Protein AF-A0A9D1KZ34-F1 (afdb_monomer)

Secondary structure (DSSP, 8-state):
-HHHHHHHHHHHHHHHTTSTT--HHHHHHHTT-HHHHHHHHHHHTT-HHHHHHHHHHHHHHHHHHHHHHHHHHTTTTTT-HHHHHHHHHHHHHHTHHHHHTT---SS--HHHHHHHHHHHHHHHHHHHS-----S-----HHHHHHHHHHHHHHHHSTT--HHHHHHHTT-HHHHHHHHHHHHHHHHTT-HHHHHHHHHHHHHHHHHHHHHHHHHHHHHHHHHHHHHHHHHHHHHHHHHHHHHHHHTT--GGGS-HHHHHHHHHHHHHHHHHHHHHH-

Mean predicted aligned error: 6.41 Å

Sequence (278 aa):
MGCFRNVFKGLLIGAANLLPGISGGTMAIALDVYETLIEALCLCVRRPLESLKCLWPYLLGGLLGLAGVTFLVEKTLTRFPYLTILLFGGMVLGGLPAIVTKIQLKRVNIKHAIFFFLGVLLTLGMSSLSAQTPQQADGPWLILFILGFFLSLSMLIPGVSGSLILITLGYYDGLVSACRHVLSGIYQPDWLILTDAFSWLLPFGLGLGLGMLSFSKVVAFLISHYATLTYCFMLGIMLGSLWLMLKDIPFFSLSLCHQVLGMGLFVGGIECTYLLEK

Structure (mmCIF, N/CA/C/O backbone):
data_AF-A0A9D1KZ34-F1
#
_entry.id   AF-A0A9D1KZ34-F1
#
loop_
_atom_site.group_PDB
_atom_site.id
_atom_site.type_symbol
_atom_site.label_atom_id
_atom_site.label_alt_id
_atom_site.label_comp_id
_atom_site.label_asym_id
_atom_site.label_entity_id
_atom_site.label_seq_id
_atom_site.pdbx_PDB_ins_code
_atom_site.Cartn_x
_atom_site.Cartn_y
_atom_site.Cartn_z
_atom_site.occupancy
_atom_site.B_iso_or_equiv
_atom_site.auth_seq_id
_atom_site.auth_comp_id
_atom_site.auth_asym_id
_atom_site.auth_atom_id
_atom_site.pdbx_PDB_model_num
ATOM 1 N N . MET A 1 1 ? -9.950 -24.592 1.824 1.00 48.09 1 MET A N 1
ATOM 2 C CA . MET A 1 1 ? -10.595 -23.409 1.203 1.00 48.09 1 MET A CA 1
ATOM 3 C C . MET A 1 1 ? -9.906 -22.066 1.496 1.00 48.09 1 MET A C 1
ATOM 5 O O . MET A 1 1 ? -10.033 -21.183 0.663 1.00 48.09 1 MET A O 1
ATOM 9 N N . GLY A 1 2 ? -9.122 -21.891 2.577 1.00 71.62 2 GLY A N 1
ATOM 10 C CA . GLY A 1 2 ? -8.498 -20.588 2.901 1.00 71.62 2 GLY A CA 1
ATOM 11 C C . GLY A 1 2 ? -7.385 -20.095 1.956 1.00 71.62 2 GLY A C 1
ATOM 12 O O . GLY A 1 2 ? -7.311 -18.905 1.674 1.00 71.62 2 GLY A O 1
ATOM 13 N N . CYS A 1 3 ? -6.549 -20.989 1.410 1.00 82.69 3 CYS A N 1
ATOM 14 C CA . CYS A 1 3 ? -5.403 -20.575 0.586 1.00 82.69 3 CYS A CA 1
ATOM 15 C C . CYS A 1 3 ? -5.821 -19.878 -0.718 1.00 82.69 3 CYS A C 1
ATOM 17 O O . CYS A 1 3 ? -5.279 -18.830 -1.045 1.00 82.69 3 CYS A O 1
ATOM 19 N N . PHE A 1 4 ? -6.807 -20.423 -1.441 1.00 87.12 4 PHE A N 1
ATOM 20 C CA . PHE A 1 4 ? -7.285 -19.829 -2.694 1.00 87.12 4 PHE A CA 1
ATOM 21 C C . PHE A 1 4 ? -7.894 -18.439 -2.467 1.00 87.12 4 PHE A C 1
ATOM 23 O O . PHE A 1 4 ? -7.575 -17.502 -3.192 1.00 87.12 4 PHE A O 1
ATOM 30 N N . ARG A 1 5 ? -8.695 -18.279 -1.401 1.00 89.81 5 ARG A N 1
ATOM 31 C CA . ARG A 1 5 ? -9.253 -16.979 -1.004 1.00 89.81 5 ARG A CA 1
ATOM 32 C C . ARG A 1 5 ? -8.146 -15.962 -0.713 1.00 89.81 5 ARG A C 1
ATOM 34 O O . ARG A 1 5 ? -8.223 -14.838 -1.191 1.00 89.81 5 ARG A O 1
ATOM 41 N N . ASN A 1 6 ? -7.089 -16.358 -0.003 1.00 92.94 6 ASN A N 1
ATOM 42 C CA . ASN A 1 6 ? -5.968 -15.465 0.309 1.00 92.94 6 ASN A CA 1
ATOM 43 C C . ASN A 1 6 ? -5.139 -15.101 -0.933 1.00 92.94 6 ASN A C 1
ATOM 45 O O . ASN A 1 6 ? -4.716 -13.954 -1.058 1.00 92.94 6 ASN A O 1
ATOM 49 N N . VAL A 1 7 ? -4.961 -16.033 -1.879 1.00 92.75 7 VAL A N 1
ATOM 50 C CA . VAL A 1 7 ? -4.358 -15.727 -3.189 1.00 92.75 7 VAL A CA 1
ATOM 51 C C . VAL A 1 7 ? -5.213 -14.715 -3.948 1.00 92.75 7 VAL A C 1
ATOM 53 O O . VAL A 1 7 ? -4.676 -13.751 -4.482 1.00 92.75 7 VAL A O 1
ATOM 56 N N . PHE A 1 8 ? -6.537 -14.874 -3.953 1.00 91.12 8 PHE A N 1
ATOM 57 C CA . PHE A 1 8 ? -7.432 -13.926 -4.618 1.00 91.12 8 PHE A CA 1
ATOM 58 C C . PHE A 1 8 ? -7.416 -12.539 -3.957 1.00 91.12 8 PHE A C 1
ATOM 60 O O . PHE A 1 8 ? -7.308 -11.532 -4.651 1.00 91.12 8 PHE A O 1
ATOM 67 N N . LYS A 1 9 ? -7.408 -12.469 -2.617 1.00 92.44 9 LYS A N 1
ATOM 68 C CA . LYS A 1 9 ? -7.199 -11.206 -1.887 1.00 92.44 9 LYS A CA 1
ATOM 69 C C . LYS A 1 9 ? -5.852 -10.569 -2.247 1.00 92.44 9 LYS A C 1
ATOM 71 O O . LYS A 1 9 ? -5.796 -9.375 -2.521 1.00 92.44 9 LYS A O 1
ATOM 76 N N . GLY A 1 10 ? -4.786 -11.370 -2.315 1.00 92.12 10 GLY A N 1
ATOM 77 C CA . GLY A 1 10 ? -3.474 -10.931 -2.791 1.00 92.12 10 GLY A CA 1
ATOM 78 C C . GLY A 1 10 ? -3.529 -10.366 -4.211 1.00 92.12 10 GLY A C 1
ATOM 79 O O . GLY A 1 10 ? -2.969 -9.304 -4.460 1.00 92.12 10 GLY A O 1
ATOM 80 N N . LEU A 1 11 ? -4.251 -11.022 -5.122 1.00 91.62 11 LEU A N 1
ATOM 81 C CA . LEU A 1 11 ? -4.443 -10.569 -6.502 1.00 91.62 11 LEU A CA 1
ATOM 82 C C . LEU A 1 11 ? -5.082 -9.184 -6.555 1.00 91.62 11 LEU A C 1
ATOM 84 O O . LEU A 1 11 ? -4.560 -8.309 -7.245 1.00 91.62 11 LEU A O 1
ATOM 88 N N . LEU A 1 12 ? -6.148 -8.951 -5.786 1.00 91.00 12 LEU A N 1
ATOM 89 C CA . LEU A 1 12 ? -6.790 -7.637 -5.696 1.00 91.00 12 LEU A CA 1
ATOM 90 C C . LEU A 1 12 ? -5.858 -6.574 -5.094 1.00 91.00 12 LEU A C 1
ATOM 92 O O . LEU A 1 12 ? -5.814 -5.453 -5.596 1.00 91.00 12 LEU A O 1
ATOM 96 N N . ILE A 1 13 ? -5.073 -6.924 -4.068 1.00 91.50 13 ILE A N 1
ATOM 97 C CA . ILE A 1 13 ? -4.060 -6.038 -3.465 1.00 91.50 13 ILE A CA 1
ATOM 98 C C . ILE A 1 13 ? -2.982 -5.650 -4.490 1.00 91.50 13 ILE A C 1
ATOM 100 O O . ILE A 1 13 ? -2.634 -4.475 -4.603 1.00 91.50 13 ILE A O 1
ATOM 104 N N . GLY A 1 14 ? -2.467 -6.616 -5.255 1.00 88.00 14 GLY A N 1
ATOM 105 C CA . GLY A 1 14 ? -1.467 -6.378 -6.300 1.00 88.00 14 GLY A CA 1
ATOM 106 C C . GLY A 1 14 ? -2.011 -5.547 -7.459 1.00 88.00 14 GLY A C 1
ATOM 107 O O . GLY A 1 14 ? -1.352 -4.615 -7.912 1.00 88.00 14 GLY A O 1
ATOM 108 N N . ALA A 1 15 ? -3.238 -5.836 -7.893 1.00 84.81 15 ALA A N 1
ATOM 109 C CA . ALA A 1 15 ? -3.935 -5.075 -8.923 1.00 84.81 15 ALA A CA 1
ATOM 110 C C . ALA A 1 15 ? -4.194 -3.620 -8.496 1.00 84.81 15 ALA A C 1
ATOM 112 O O . ALA A 1 15 ? -4.005 -2.702 -9.292 1.00 84.81 15 ALA A O 1
ATOM 113 N N . ALA A 1 16 ? -4.572 -3.401 -7.232 1.00 84.38 16 ALA A N 1
ATOM 114 C CA . ALA A 1 16 ? -4.827 -2.072 -6.683 1.00 84.38 16 ALA A CA 1
ATOM 115 C C . ALA A 1 16 ? -3.594 -1.156 -6.761 1.00 84.38 16 ALA A C 1
ATOM 117 O O . ALA A 1 16 ? -3.748 0.021 -7.060 1.00 84.38 16 ALA A O 1
ATOM 118 N N . ASN A 1 17 ? -2.380 -1.692 -6.579 1.00 80.81 17 ASN A N 1
ATOM 119 C CA . ASN A 1 17 ? -1.129 -0.921 -6.662 1.00 80.81 17 ASN A CA 1
ATOM 120 C C . ASN A 1 17 ? -0.851 -0.299 -8.043 1.00 80.81 17 ASN A C 1
ATOM 122 O O . ASN A 1 17 ? 0.002 0.581 -8.145 1.00 80.81 17 ASN A O 1
ATOM 126 N N . LEU A 1 18 ? -1.523 -0.758 -9.102 1.00 73.50 18 LEU A N 1
ATOM 127 C CA . LEU A 1 18 ? -1.381 -0.199 -10.450 1.00 73.50 18 LEU A CA 1
ATOM 128 C C . LEU A 1 18 ? -2.352 0.955 -10.717 1.00 73.50 18 LEU A C 1
ATOM 130 O O . LEU A 1 18 ? -2.216 1.642 -11.729 1.00 73.50 18 LEU A O 1
ATOM 134 N N . LEU A 1 19 ? -3.331 1.167 -9.835 1.00 74.31 19 LEU A N 1
ATOM 135 C CA . LEU A 1 19 ? -4.351 2.188 -10.010 1.00 74.31 19 LEU A CA 1
ATOM 136 C C . LEU A 1 19 ? -3.962 3.474 -9.274 1.00 74.31 19 LEU A C 1
ATOM 138 O O . LEU A 1 19 ? -3.662 3.439 -8.077 1.00 74.31 19 LEU A O 1
ATOM 142 N N . PRO A 1 20 ? -3.994 4.634 -9.952 1.00 64.81 20 PRO A N 1
ATOM 143 C CA . PRO A 1 20 ? -3.700 5.900 -9.304 1.00 64.81 20 PRO A CA 1
ATOM 144 C C . PRO A 1 20 ? -4.724 6.172 -8.197 1.00 64.81 20 PRO A C 1
ATOM 146 O O . PRO A 1 20 ? -5.929 6.015 -8.382 1.00 64.81 20 PRO A O 1
ATOM 149 N N . GLY A 1 21 ? -4.227 6.576 -7.029 1.00 66.69 21 GLY A N 1
ATOM 150 C CA . GLY A 1 21 ? -5.057 6.868 -5.861 1.00 66.69 21 GLY A CA 1
ATOM 151 C C . GLY A 1 21 ? -5.432 5.656 -5.004 1.00 66.69 21 GLY A C 1
ATOM 152 O O . GLY A 1 21 ? -6.027 5.856 -3.947 1.00 66.69 21 GLY A O 1
ATOM 153 N N . ILE A 1 22 ? -5.039 4.431 -5.383 1.00 74.44 22 ILE A N 1
ATOM 154 C CA . ILE A 1 22 ? -5.240 3.224 -4.567 1.00 74.44 22 ILE A CA 1
ATOM 155 C C . ILE A 1 22 ? -3.895 2.612 -4.214 1.00 74.44 22 ILE A C 1
ATOM 157 O O . ILE A 1 22 ? -3.093 2.287 -5.079 1.00 74.44 22 ILE A O 1
ATOM 161 N N . SER A 1 23 ? -3.659 2.406 -2.922 1.00 81.38 23 SER A N 1
ATOM 162 C CA . SER A 1 23 ? -2.553 1.557 -2.483 1.00 81.38 23 SER A CA 1
ATOM 163 C C . SER A 1 23 ? -3.063 0.147 -2.194 1.00 81.38 23 SER A C 1
ATOM 165 O O . SER A 1 23 ? -4.192 -0.042 -1.725 1.00 81.38 23 SER A O 1
ATOM 167 N N . GLY A 1 24 ? -2.194 -0.839 -2.357 1.00 85.00 24 GLY A N 1
ATOM 168 C CA . GLY A 1 24 ? -2.418 -2.204 -1.903 1.00 85.00 24 GLY A CA 1
ATOM 169 C C . GLY A 1 24 ? -2.700 -2.268 -0.400 1.00 85.00 24 GLY A C 1
ATOM 170 O O . GLY A 1 24 ? -3.487 -3.106 0.022 1.00 85.00 24 GLY A O 1
ATOM 171 N N . GLY A 1 25 ? -2.164 -1.337 0.401 1.00 86.81 25 GLY A N 1
ATOM 172 C CA . GLY A 1 25 ? -2.504 -1.199 1.821 1.00 86.81 25 GLY A CA 1
ATOM 173 C C . GLY A 1 25 ? -3.970 -0.817 2.056 1.00 86.81 25 GLY A C 1
ATOM 174 O O . GLY A 1 25 ? -4.619 -1.390 2.926 1.00 86.81 25 GLY A O 1
ATOM 175 N N . THR A 1 26 ? -4.529 0.086 1.242 1.00 88.81 26 THR A N 1
ATOM 176 C CA . THR A 1 26 ? -5.960 0.454 1.287 1.00 88.81 26 THR A CA 1
ATOM 177 C C . THR A 1 26 ? -6.825 -0.756 0.954 1.00 88.81 26 THR A C 1
ATOM 179 O O . THR A 1 26 ? -7.801 -1.033 1.647 1.00 88.81 26 THR A O 1
ATOM 182 N N . MET A 1 27 ? -6.430 -1.515 -0.071 1.00 91.06 27 MET A N 1
ATOM 183 C CA . MET A 1 27 ? -7.133 -2.734 -0.460 1.00 91.06 27 MET A CA 1
ATOM 184 C C . MET A 1 27 ? -7.008 -3.841 0.595 1.00 91.06 27 MET A C 1
ATOM 186 O O . MET A 1 27 ? -7.973 -4.543 0.877 1.00 91.06 27 MET A O 1
ATOM 190 N N . ALA A 1 28 ? -5.844 -3.973 1.233 1.00 92.19 28 ALA A N 1
ATOM 191 C CA . ALA A 1 28 ? -5.632 -4.926 2.316 1.00 92.19 28 ALA A CA 1
ATOM 192 C C . ALA A 1 28 ? -6.523 -4.627 3.527 1.00 92.19 28 ALA A C 1
ATOM 194 O O . ALA A 1 28 ? -6.967 -5.563 4.194 1.00 92.19 28 ALA A O 1
ATOM 195 N N . ILE A 1 29 ? -6.811 -3.350 3.802 1.00 90.56 29 ILE A N 1
ATOM 196 C CA . ILE A 1 29 ? -7.793 -2.995 4.828 1.00 90.56 29 ILE A CA 1
ATOM 197 C C . ILE A 1 29 ? -9.213 -3.284 4.354 1.00 90.56 29 ILE A C 1
ATOM 199 O O . ILE A 1 29 ? -9.968 -3.895 5.102 1.00 90.56 29 ILE A O 1
ATOM 203 N N . ALA A 1 30 ? -9.567 -2.894 3.127 1.00 91.00 30 ALA A N 1
ATOM 204 C CA . ALA A 1 30 ? -10.904 -3.139 2.591 1.00 91.00 30 ALA A CA 1
ATOM 205 C C . ALA A 1 30 ? -11.278 -4.632 2.619 1.00 91.00 30 ALA A C 1
ATOM 207 O O . ALA A 1 30 ? -12.422 -4.975 2.878 1.00 91.00 30 ALA A O 1
ATOM 208 N N . LEU A 1 31 ? -10.300 -5.518 2.403 1.00 92.56 31 LEU A N 1
ATOM 209 C CA . LEU A 1 31 ? -10.467 -6.975 2.416 1.00 92.56 31 LEU A CA 1
ATOM 210 C C . LEU A 1 31 ? -10.272 -7.626 3.799 1.00 92.56 31 LEU A C 1
ATOM 212 O O . LEU A 1 31 ? -10.206 -8.858 3.878 1.00 92.56 31 LEU A O 1
ATOM 216 N N . ASP A 1 32 ? -10.124 -6.821 4.852 1.00 91.94 32 ASP A N 1
ATOM 217 C CA . ASP A 1 32 ? -9.885 -7.232 6.239 1.00 91.94 32 ASP A CA 1
ATOM 218 C C . ASP A 1 32 ? -8.706 -8.208 6.427 1.00 91.94 32 ASP A C 1
ATOM 220 O O . ASP A 1 32 ? -8.780 -9.209 7.134 1.00 91.94 32 ASP A O 1
ATOM 224 N N . VAL A 1 33 ? -7.588 -7.953 5.742 1.00 93.06 33 VAL A N 1
ATOM 225 C CA . VAL A 1 33 ? -6.353 -8.758 5.877 1.00 93.06 33 VAL A CA 1
ATOM 226 C C . VAL A 1 33 ? -5.157 -7.955 6.364 1.00 93.06 33 VAL A C 1
ATOM 228 O O . VAL A 1 33 ? -4.093 -8.519 6.609 1.00 93.06 33 VAL A O 1
ATOM 231 N N . TYR A 1 34 ? -5.319 -6.645 6.537 1.00 92.12 34 TYR A N 1
ATOM 232 C CA . TYR A 1 34 ? -4.241 -5.743 6.927 1.00 92.12 34 TYR A CA 1
ATOM 233 C C . TYR A 1 34 ? -3.561 -6.147 8.244 1.00 92.12 34 TYR A C 1
ATOM 235 O O . TYR A 1 34 ? -2.343 -6.298 8.273 1.00 92.12 34 TYR A O 1
ATOM 243 N N . GLU A 1 35 ? -4.326 -6.386 9.315 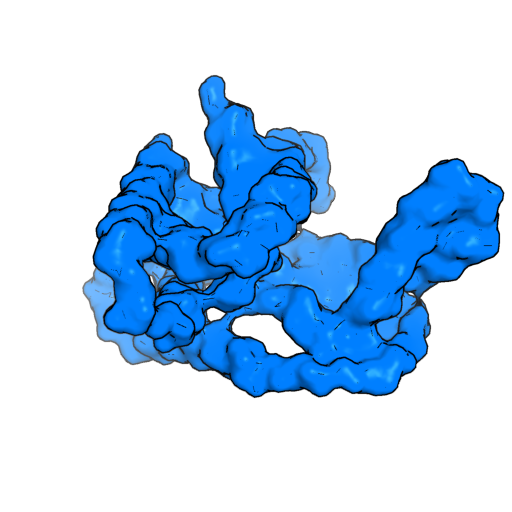1.00 91.19 35 GLU A N 1
ATOM 244 C CA . GLU A 1 35 ? -3.768 -6.814 10.608 1.00 91.19 35 GLU A CA 1
ATOM 245 C C . GLU A 1 35 ? -3.007 -8.135 10.487 1.00 91.19 35 GLU A C 1
ATOM 247 O O . GLU A 1 35 ? -1.876 -8.234 10.955 1.00 91.19 35 GLU A O 1
ATOM 252 N N . THR A 1 36 ? -3.567 -9.110 9.764 1.00 92.00 36 THR A N 1
ATOM 253 C CA . THR A 1 36 ? -2.915 -10.402 9.514 1.00 92.00 36 THR A CA 1
ATOM 254 C C . THR A 1 36 ? -1.561 -10.233 8.824 1.00 92.00 36 THR A C 1
ATOM 256 O O . THR A 1 36 ? -0.596 -10.913 9.179 1.00 92.00 36 THR A O 1
ATOM 259 N N . LEU A 1 37 ? -1.459 -9.319 7.852 1.00 91.75 37 LEU A N 1
ATOM 260 C CA . LEU A 1 37 ? -0.196 -9.023 7.175 1.00 91.75 37 LEU A CA 1
ATOM 261 C C . LEU A 1 37 ? 0.809 -8.358 8.128 1.00 91.75 37 LEU A C 1
ATOM 263 O O . LEU A 1 37 ? 1.970 -8.765 8.164 1.00 91.75 37 LEU A O 1
ATOM 267 N N . ILE A 1 38 ? 0.375 -7.380 8.930 1.00 92.25 38 ILE A N 1
ATOM 268 C CA . ILE A 1 38 ? 1.230 -6.696 9.915 1.00 92.25 38 ILE A CA 1
ATOM 269 C C . ILE A 1 38 ? 1.743 -7.666 10.989 1.00 92.25 38 ILE A C 1
ATOM 271 O O . ILE A 1 38 ? 2.930 -7.647 11.327 1.00 92.25 38 ILE A O 1
ATOM 275 N N . GLU A 1 39 ? 0.884 -8.544 11.498 1.00 91.50 39 GLU A N 1
ATOM 276 C CA . GLU A 1 39 ? 1.253 -9.577 12.467 1.00 91.50 39 GLU A CA 1
ATOM 277 C C . GLU A 1 39 ? 2.239 -10.580 11.869 1.00 91.50 39 GLU A C 1
ATOM 279 O O . GLU A 1 39 ? 3.259 -10.895 12.489 1.00 91.50 39 GLU A O 1
ATOM 284 N N . ALA A 1 40 ? 1.995 -11.039 10.638 1.00 91.69 40 ALA A N 1
ATOM 285 C CA . ALA A 1 40 ? 2.910 -11.938 9.950 1.00 91.69 40 ALA A CA 1
ATOM 286 C C . ALA A 1 40 ? 4.287 -11.288 9.734 1.00 91.69 40 ALA A C 1
ATOM 288 O O . ALA A 1 40 ? 5.309 -11.951 9.930 1.00 91.69 40 ALA A O 1
ATOM 289 N N . LEU A 1 41 ? 4.346 -9.992 9.412 1.00 90.75 41 LEU A N 1
ATOM 290 C CA . LEU A 1 41 ? 5.606 -9.247 9.319 1.00 90.75 41 LEU A CA 1
ATOM 291 C C . LEU A 1 41 ? 6.317 -9.144 10.676 1.00 90.75 41 LEU A C 1
ATOM 293 O O . LEU A 1 41 ? 7.523 -9.387 10.750 1.00 90.75 41 LEU A O 1
ATOM 297 N N . CYS A 1 42 ? 5.587 -8.879 11.763 1.00 91.25 42 CYS A N 1
ATOM 298 C CA . CYS A 1 42 ? 6.150 -8.885 13.118 1.00 91.25 42 CYS A CA 1
ATOM 299 C C . CYS A 1 42 ? 6.729 -10.258 13.502 1.00 91.25 42 CYS A C 1
ATOM 301 O O . CYS A 1 42 ? 7.782 -10.340 14.145 1.00 91.25 42 CYS A O 1
ATOM 303 N N . LEU A 1 43 ? 6.060 -11.341 13.093 1.00 90.56 43 LEU A N 1
ATOM 304 C CA . LEU A 1 43 ? 6.491 -12.719 13.333 1.00 90.56 43 LEU A CA 1
ATOM 305 C C . LEU A 1 43 ? 7.711 -13.122 12.503 1.00 90.56 43 LEU A C 1
ATOM 307 O O . LEU A 1 43 ? 8.425 -14.031 12.922 1.00 90.56 43 LEU A O 1
ATOM 311 N N . CYS A 1 44 ? 7.992 -12.449 11.384 1.00 89.44 44 CYS A N 1
ATOM 312 C CA . CYS A 1 44 ? 9.078 -12.798 10.463 1.00 89.44 44 CYS A CA 1
ATOM 313 C C . CYS A 1 44 ? 10.441 -12.932 11.168 1.00 89.44 44 CYS A C 1
ATOM 315 O O . CYS A 1 44 ? 11.187 -13.869 10.900 1.00 89.44 44 CYS A O 1
ATOM 317 N N . VAL A 1 45 ? 10.724 -12.071 12.155 1.00 86.19 45 VAL A N 1
ATOM 318 C CA . VAL A 1 45 ? 11.983 -12.114 12.926 1.00 86.19 45 VAL A CA 1
ATOM 319 C C . VAL A 1 45 ? 12.057 -13.318 13.870 1.00 86.19 45 VAL A C 1
ATOM 321 O O . VAL A 1 45 ? 13.130 -13.875 14.079 1.00 86.19 45 VAL A O 1
ATOM 324 N N . ARG A 1 46 ? 10.935 -13.706 14.487 1.00 88.19 46 ARG A N 1
ATOM 325 C CA . ARG A 1 46 ? 10.909 -14.751 15.527 1.00 88.19 46 ARG A CA 1
ATOM 326 C C . ARG A 1 46 ? 10.657 -16.143 14.953 1.00 88.19 46 ARG A C 1
ATOM 328 O O . ARG A 1 46 ? 11.210 -17.117 15.448 1.00 88.19 46 ARG A O 1
ATOM 335 N N . ARG A 1 47 ? 9.775 -16.239 13.959 1.00 91.12 47 ARG A N 1
ATOM 336 C CA . ARG A 1 47 ? 9.287 -17.483 13.353 1.00 91.12 47 ARG A CA 1
ATOM 337 C C . ARG A 1 47 ? 9.121 -17.290 11.839 1.00 91.12 47 ARG A C 1
ATOM 339 O O . ARG A 1 47 ? 7.992 -17.220 11.345 1.00 91.12 47 ARG A O 1
ATOM 346 N N . PRO A 1 48 ? 10.231 -17.215 11.081 1.00 90.06 48 PRO A N 1
ATOM 347 C CA . PRO A 1 48 ? 10.204 -16.877 9.656 1.00 90.06 48 PRO A CA 1
ATOM 348 C C . PRO A 1 48 ? 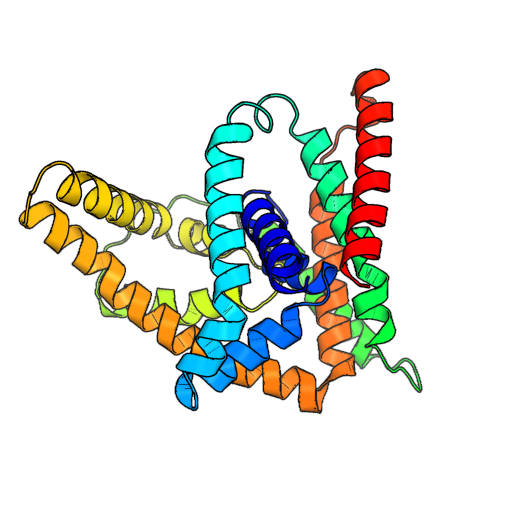9.391 -17.873 8.822 1.00 90.06 48 PRO A C 1
ATOM 350 O O . PRO A 1 48 ? 8.674 -17.471 7.913 1.00 90.06 48 PRO A O 1
ATOM 353 N N . LEU A 1 49 ? 9.428 -19.166 9.161 1.00 89.56 49 LEU A N 1
ATOM 354 C CA . LEU A 1 49 ? 8.660 -20.193 8.447 1.00 89.56 49 LEU A CA 1
ATOM 355 C C . LEU A 1 49 ? 7.144 -20.047 8.645 1.00 89.56 49 LEU A C 1
ATOM 357 O O . LEU A 1 49 ? 6.385 -20.280 7.710 1.00 89.56 49 LEU A O 1
ATOM 361 N N . GLU A 1 50 ? 6.690 -19.667 9.842 1.00 89.88 50 GLU A N 1
ATOM 362 C CA . GLU A 1 50 ? 5.264 -19.430 10.116 1.00 89.88 50 GLU A CA 1
ATOM 363 C C . GLU A 1 50 ? 4.785 -18.149 9.429 1.00 89.88 50 GLU A C 1
ATOM 365 O O . GLU A 1 50 ? 3.742 -18.149 8.774 1.00 89.88 50 GLU A O 1
ATOM 370 N N . SER A 1 51 ? 5.593 -17.089 9.502 1.00 90.44 51 SER A N 1
ATOM 371 C CA . SER A 1 51 ? 5.358 -15.836 8.781 1.00 90.44 51 SER A CA 1
ATOM 372 C C . SER A 1 51 ? 5.242 -16.067 7.273 1.00 90.44 51 SER A C 1
ATOM 374 O O . SER A 1 51 ? 4.250 -15.671 6.660 1.00 90.44 51 SER A O 1
ATOM 376 N N . LEU A 1 52 ? 6.189 -16.798 6.678 1.00 89.88 52 LEU A N 1
ATOM 377 C CA . LEU A 1 52 ? 6.179 -17.110 5.252 1.00 89.88 52 LEU A CA 1
ATOM 378 C C . LEU A 1 52 ? 4.966 -17.965 4.863 1.00 89.88 52 LEU A C 1
ATOM 380 O O . LEU A 1 52 ? 4.337 -17.692 3.845 1.00 89.88 52 LEU A O 1
ATOM 384 N N . LYS A 1 53 ? 4.582 -18.953 5.684 1.00 90.56 53 LYS A N 1
ATOM 385 C CA . LYS A 1 53 ? 3.359 -19.752 5.468 1.00 90.56 53 LYS A CA 1
ATOM 386 C C . LYS A 1 53 ? 2.088 -18.895 5.458 1.00 90.56 53 LYS A C 1
ATOM 388 O O . LYS A 1 53 ? 1.152 -19.227 4.734 1.00 90.56 53 LYS A O 1
ATOM 393 N N . CYS A 1 54 ? 2.059 -17.812 6.230 1.00 90.50 54 CYS A N 1
ATOM 394 C CA . CYS A 1 54 ? 0.957 -16.855 6.225 1.00 90.50 54 CYS A CA 1
ATOM 395 C C . CYS A 1 54 ? 1.013 -15.914 5.009 1.00 90.50 54 CYS A C 1
ATOM 397 O O . CYS A 1 54 ? -0.007 -15.687 4.362 1.00 90.50 54 CYS A O 1
ATOM 399 N N . LEU A 1 55 ? 2.200 -15.394 4.672 1.00 91.38 55 LEU A N 1
ATOM 400 C CA . LEU A 1 55 ? 2.385 -14.359 3.648 1.00 91.38 55 LEU A CA 1
ATOM 401 C C . LEU A 1 55 ? 2.391 -14.891 2.213 1.00 91.38 55 LEU A C 1
ATOM 403 O O . LEU A 1 55 ? 1.939 -14.182 1.315 1.00 91.38 55 LEU A O 1
ATOM 407 N N . TRP A 1 56 ? 2.878 -16.111 1.964 1.00 93.38 56 TRP A N 1
ATOM 408 C CA . TRP A 1 56 ? 3.071 -16.610 0.596 1.00 93.38 56 TRP A CA 1
ATOM 409 C C . TRP A 1 56 ? 1.814 -16.585 -0.291 1.00 93.38 56 TRP A C 1
ATOM 411 O O . TRP A 1 56 ? 1.979 -16.274 -1.469 1.00 93.38 56 TRP A O 1
ATOM 421 N N . PRO A 1 57 ? 0.571 -16.830 0.191 1.00 93.62 57 PRO A N 1
ATOM 422 C CA . PRO A 1 57 ? -0.604 -16.751 -0.669 1.00 93.62 57 PRO A CA 1
ATOM 423 C C . PRO A 1 57 ? -0.849 -15.311 -1.127 1.00 93.62 57 PRO A C 1
ATOM 425 O O . PRO A 1 57 ? -1.139 -15.082 -2.296 1.00 93.62 57 PRO A O 1
ATOM 428 N N . TYR A 1 58 ? -0.676 -14.335 -0.229 1.00 93.50 58 TYR A N 1
ATOM 429 C CA . TYR A 1 58 ? -0.821 -12.915 -0.545 1.00 93.50 58 TYR A CA 1
ATOM 430 C C . TYR A 1 58 ? 0.298 -12.416 -1.454 1.00 93.50 58 TYR A C 1
ATOM 432 O O . TYR A 1 58 ? 0.027 -11.632 -2.355 1.00 93.50 58 TYR A O 1
ATOM 440 N N . LEU A 1 59 ? 1.533 -12.891 -1.255 1.00 91.06 59 LEU A N 1
ATOM 441 C CA . LEU A 1 59 ? 2.666 -12.574 -2.126 1.00 91.06 59 LEU A CA 1
ATOM 442 C C . LEU A 1 59 ? 2.459 -13.146 -3.530 1.00 91.06 59 LEU A C 1
ATOM 444 O O . LEU A 1 59 ? 2.591 -12.418 -4.508 1.00 91.06 59 LEU A O 1
ATOM 448 N N . LEU A 1 60 ? 2.077 -14.422 -3.635 1.00 92.94 60 LEU A N 1
ATOM 449 C CA . LEU A 1 60 ? 1.772 -15.061 -4.913 1.00 92.94 60 LEU A CA 1
ATOM 450 C C . LEU A 1 60 ? 0.616 -14.344 -5.614 1.00 92.94 60 LEU A C 1
ATOM 452 O O . LEU A 1 60 ? 0.734 -13.981 -6.780 1.00 92.94 60 LEU A O 1
ATOM 456 N N . GLY A 1 61 ? -0.476 -14.101 -4.888 1.00 91.81 61 GLY A N 1
ATOM 457 C CA . GLY A 1 61 ? -1.613 -13.336 -5.376 1.00 91.81 61 GLY A CA 1
ATOM 458 C C . GLY A 1 61 ? -1.199 -11.951 -5.852 1.00 91.81 61 GLY A C 1
ATOM 459 O O . GLY A 1 61 ? -1.496 -11.595 -6.980 1.00 91.81 61 GLY A O 1
ATOM 460 N N . GLY A 1 62 ? -0.461 -11.197 -5.039 1.00 90.00 62 GLY A N 1
ATOM 461 C CA . GLY A 1 62 ? -0.003 -9.845 -5.354 1.00 90.00 62 GLY A CA 1
ATOM 462 C C . GLY A 1 62 ? 0.883 -9.785 -6.591 1.00 90.00 62 GLY A C 1
ATOM 463 O O . GLY A 1 62 ? 0.679 -8.919 -7.437 1.00 90.00 62 GLY A O 1
ATOM 464 N N . LEU A 1 63 ? 1.804 -10.738 -6.747 1.00 88.25 63 LEU A N 1
ATOM 465 C CA . LEU A 1 63 ? 2.629 -10.864 -7.949 1.00 88.25 63 LEU A CA 1
ATOM 466 C C . LEU A 1 63 ? 1.789 -11.213 -9.182 1.00 88.25 63 LEU A C 1
ATOM 468 O O . LEU A 1 63 ? 1.980 -10.607 -10.234 1.00 88.25 63 LEU A O 1
ATOM 472 N N . LEU A 1 64 ? 0.833 -12.139 -9.056 1.00 88.31 64 LEU A N 1
ATOM 473 C CA . LEU A 1 64 ? -0.107 -12.472 -10.131 1.00 88.31 64 LEU A CA 1
ATOM 474 C C . LEU A 1 64 ? -1.047 -11.310 -10.461 1.00 88.31 64 LEU A C 1
ATOM 476 O O . LEU A 1 64 ? -1.389 -11.131 -11.620 1.00 88.31 64 LEU A O 1
ATOM 480 N N . GLY A 1 65 ? -1.453 -10.517 -9.473 1.00 85.88 65 GLY A N 1
ATOM 481 C CA . GLY A 1 65 ? -2.248 -9.309 -9.659 1.00 85.88 65 GLY A CA 1
ATOM 482 C C . GLY A 1 65 ? -1.456 -8.245 -10.396 1.00 85.88 65 GLY A C 1
ATOM 483 O O . GLY A 1 65 ? -1.941 -7.711 -11.384 1.00 85.88 65 GLY A O 1
ATOM 484 N N . LEU A 1 66 ? -0.210 -8.006 -9.987 1.00 80.94 66 LEU A N 1
ATOM 485 C CA . LEU A 1 66 ? 0.684 -7.074 -10.663 1.00 80.94 66 LEU A CA 1
ATOM 486 C C . LEU A 1 66 ? 0.929 -7.513 -12.114 1.00 80.94 66 LEU A C 1
ATOM 488 O O . LEU A 1 66 ? 0.609 -6.773 -13.035 1.00 80.94 66 LEU A O 1
ATOM 492 N N . ALA A 1 67 ? 1.407 -8.742 -12.329 1.00 77.50 67 ALA A N 1
ATOM 493 C CA . ALA A 1 67 ? 1.714 -9.264 -13.661 1.00 77.50 67 ALA A CA 1
ATOM 494 C C . ALA A 1 67 ? 0.459 -9.436 -14.530 1.00 77.50 67 ALA A C 1
ATOM 496 O O . ALA A 1 67 ? 0.436 -9.041 -15.693 1.00 77.50 67 ALA A O 1
ATOM 497 N N . GLY A 1 68 ? -0.600 -10.016 -13.968 1.00 70.38 68 GLY A N 1
ATOM 498 C CA . GLY A 1 68 ? -1.860 -10.285 -14.651 1.00 70.38 68 GLY A CA 1
ATOM 499 C C . GLY A 1 68 ? -2.565 -9.006 -15.069 1.00 70.38 68 GLY A C 1
ATOM 500 O O . GLY A 1 68 ? -3.069 -8.942 -16.185 1.00 70.38 68 GLY A O 1
ATOM 501 N N . VAL A 1 69 ? -2.532 -7.957 -14.244 1.00 61.72 69 VAL A N 1
ATOM 502 C CA . VAL A 1 69 ? -2.993 -6.634 -14.667 1.00 61.72 69 VAL A CA 1
ATOM 503 C C . VAL A 1 69 ? -2.055 -6.085 -15.741 1.00 61.72 69 VAL A C 1
ATOM 505 O O . VAL A 1 69 ? -2.539 -5.705 -16.795 1.00 61.72 69 VAL A O 1
ATOM 508 N N . THR A 1 70 ? -0.730 -6.151 -15.616 1.00 59.12 70 THR A N 1
ATOM 509 C CA . THR A 1 70 ? 0.149 -5.694 -16.713 1.00 59.12 70 THR A CA 1
ATOM 510 C C . THR A 1 70 ? -0.171 -6.362 -18.067 1.00 59.12 70 THR A C 1
ATOM 512 O O . THR A 1 70 ? -0.284 -5.657 -19.064 1.00 59.12 70 THR A O 1
ATOM 515 N N . PHE A 1 71 ? -0.450 -7.672 -18.124 1.00 62.09 71 PHE A N 1
ATOM 516 C CA . PHE A 1 71 ? -0.797 -8.364 -19.382 1.00 62.09 71 PHE A CA 1
ATOM 517 C C . PHE A 1 71 ? -2.259 -8.192 -19.840 1.00 62.09 71 PHE A C 1
ATOM 519 O O . PHE A 1 71 ? -2.524 -8.035 -21.034 1.00 62.09 71 PHE A O 1
ATOM 526 N N . LEU A 1 72 ? -3.227 -8.250 -18.921 1.00 57.56 72 LEU A N 1
ATOM 527 C CA . LEU A 1 72 ? -4.664 -8.200 -19.233 1.00 57.56 72 LEU A CA 1
ATOM 528 C C . LEU A 1 72 ? -5.173 -6.755 -19.369 1.00 57.56 72 LEU A C 1
ATOM 530 O O . LEU A 1 72 ? -6.192 -6.482 -20.011 1.00 57.56 72 LEU A O 1
ATOM 534 N N . VAL A 1 73 ? -4.456 -5.817 -18.757 1.00 49.12 73 VAL A N 1
ATOM 535 C CA . VAL A 1 73 ? -4.931 -4.471 -18.478 1.00 49.12 73 VAL A CA 1
ATOM 536 C C . VAL A 1 73 ? -4.140 -3.392 -19.220 1.00 49.12 73 VAL A C 1
ATOM 538 O O . VAL A 1 73 ? -4.729 -2.354 -19.503 1.00 49.12 73 VAL A O 1
ATOM 541 N N . GLU A 1 74 ? -2.941 -3.646 -19.755 1.00 49.28 74 GLU A N 1
ATOM 542 C CA . GLU A 1 74 ? -2.386 -2.757 -20.798 1.00 49.28 74 GLU A CA 1
ATOM 543 C C . GLU A 1 74 ? -3.328 -2.664 -22.025 1.00 49.28 74 GLU A C 1
ATOM 545 O O . GLU A 1 74 ? -3.391 -1.628 -22.681 1.00 49.28 74 GLU A O 1
ATOM 550 N N . LYS A 1 75 ? -4.167 -3.690 -22.267 1.00 52.03 75 LYS A N 1
ATOM 551 C CA . LYS A 1 75 ? -5.264 -3.670 -23.259 1.00 52.03 75 LYS A CA 1
ATOM 552 C C . LYS A 1 75 ? -6.609 -3.125 -22.747 1.00 52.03 75 LYS A C 1
ATOM 554 O O . LYS A 1 75 ? -7.449 -2.766 -23.574 1.00 52.03 75 LYS A O 1
ATOM 559 N N . THR A 1 76 ? -6.838 -3.084 -21.430 1.00 51.78 76 THR A N 1
ATOM 560 C CA . THR A 1 76 ? -8.158 -2.786 -20.827 1.00 51.78 76 THR A CA 1
ATOM 561 C C . THR A 1 76 ? -8.185 -1.468 -20.044 1.00 51.78 76 THR A C 1
ATOM 563 O O . THR A 1 76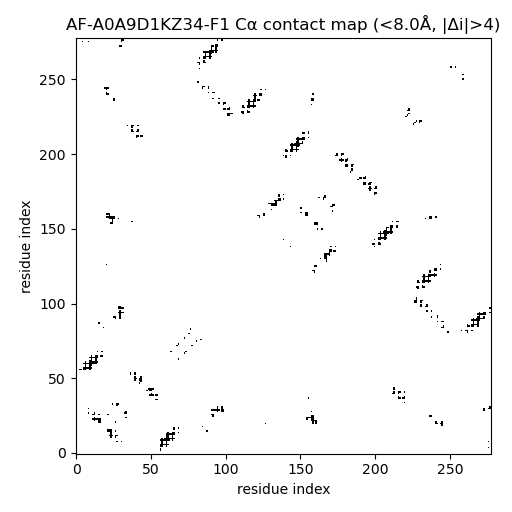 ? -9.145 -0.725 -20.203 1.00 51.78 76 THR A O 1
ATOM 566 N N . LEU A 1 77 ? -7.150 -1.102 -19.273 1.00 49.88 77 LEU A N 1
ATOM 567 C CA . LEU A 1 77 ? -7.055 0.208 -18.594 1.00 49.88 77 LEU A CA 1
ATOM 568 C C . LEU A 1 77 ? -6.782 1.357 -19.564 1.00 49.88 77 LEU A C 1
ATOM 570 O O . LEU A 1 77 ? -7.271 2.455 -19.330 1.00 49.88 77 LEU A O 1
ATOM 574 N N . THR A 1 78 ? -6.053 1.124 -20.657 1.00 56.19 78 THR A N 1
ATOM 575 C CA . THR A 1 78 ? -5.897 2.133 -21.723 1.00 56.19 78 THR A CA 1
ATOM 576 C C . THR A 1 78 ? -7.198 2.349 -22.498 1.00 56.19 78 THR A C 1
ATOM 578 O O . THR A 1 78 ? -7.449 3.453 -22.970 1.00 56.19 78 THR A O 1
ATOM 581 N N . ARG A 1 79 ? -8.051 1.319 -22.613 1.00 65.31 79 ARG A N 1
ATOM 582 C CA . ARG A 1 79 ? -9.347 1.402 -23.311 1.00 65.31 79 ARG A CA 1
ATOM 583 C C . ARG A 1 79 ? -10.509 1.855 -22.423 1.00 65.31 79 ARG A C 1
ATOM 585 O O . ARG A 1 79 ? -11.378 2.566 -22.915 1.00 65.31 79 ARG A O 1
ATOM 592 N N . PHE A 1 80 ? -10.545 1.459 -21.148 1.00 75.81 80 PHE A N 1
ATOM 593 C CA . PHE A 1 80 ? -11.670 1.686 -20.229 1.00 75.81 80 PHE A CA 1
ATOM 594 C C . PHE A 1 80 ? -11.214 2.041 -18.794 1.00 75.81 80 PHE A C 1
ATOM 596 O O . PHE A 1 80 ? -11.531 1.319 -17.838 1.00 75.81 80 PHE A O 1
ATOM 603 N N . PRO A 1 81 ? -10.501 3.165 -18.598 1.00 77.88 81 PRO A N 1
ATOM 604 C CA . PRO A 1 81 ? -9.968 3.554 -17.288 1.00 77.88 81 PRO A CA 1
ATOM 605 C C . PRO A 1 81 ? -11.072 3.720 -16.232 1.00 77.88 81 PRO A C 1
ATOM 607 O O . PRO A 1 81 ? -10.958 3.218 -15.114 1.00 77.88 81 PRO A O 1
ATOM 610 N N . TYR A 1 82 ? -12.196 4.333 -16.608 1.00 84.12 82 TYR A N 1
ATOM 611 C CA . TYR A 1 82 ? -13.294 4.639 -15.688 1.00 84.12 82 TYR A CA 1
ATOM 612 C C . TYR A 1 82 ? -13.999 3.398 -15.129 1.00 84.12 82 TYR A C 1
ATOM 614 O O . TYR A 1 82 ? -14.368 3.385 -13.959 1.00 84.12 82 TYR A O 1
ATOM 622 N N . LEU A 1 83 ? -14.153 2.336 -15.930 1.00 86.50 83 LEU A N 1
ATOM 623 C CA . LEU A 1 83 ? -14.792 1.094 -15.478 1.00 86.50 83 LEU A CA 1
ATOM 624 C C . LEU A 1 83 ? -13.966 0.410 -14.384 1.00 86.50 83 LEU A C 1
ATOM 626 O O . LEU A 1 83 ? -14.513 -0.100 -13.409 1.00 86.50 83 LEU A O 1
ATOM 630 N N . THR A 1 84 ? -12.641 0.450 -14.526 1.00 84.12 84 THR A N 1
ATOM 631 C CA . THR A 1 84 ? -11.723 -0.138 -13.546 1.00 84.12 84 THR A CA 1
ATOM 632 C C . THR A 1 84 ? -11.712 0.677 -12.254 1.00 84.12 84 THR A C 1
ATOM 634 O O . THR A 1 84 ? -11.790 0.106 -11.169 1.00 84.12 84 THR A O 1
ATOM 637 N N . ILE A 1 85 ? -11.695 2.010 -12.355 1.00 86.81 85 ILE A N 1
ATOM 638 C CA . ILE A 1 85 ? -11.778 2.894 -11.184 1.00 86.81 85 ILE A CA 1
ATOM 639 C C . ILE A 1 85 ? -13.101 2.683 -10.437 1.00 86.81 85 ILE A C 1
ATOM 641 O O . ILE A 1 85 ? -13.090 2.603 -9.213 1.00 86.81 85 ILE A O 1
ATOM 645 N N . LEU A 1 86 ? -14.227 2.537 -11.144 1.00 90.81 86 LEU A N 1
ATOM 646 C CA . LEU A 1 86 ? -15.525 2.271 -10.518 1.00 90.81 86 LEU A CA 1
ATOM 647 C C . LEU A 1 86 ? -15.564 0.904 -9.825 1.00 90.81 86 LEU A C 1
ATOM 649 O O . LEU A 1 86 ? -16.013 0.827 -8.686 1.00 90.81 86 LEU A O 1
ATOM 653 N N . LEU A 1 87 ? -15.033 -0.153 -10.444 1.00 90.75 87 LEU A N 1
ATOM 654 C CA . LEU A 1 87 ? -14.930 -1.467 -9.799 1.00 90.75 87 LEU A CA 1
ATOM 655 C C . LEU A 1 87 ? -14.152 -1.384 -8.477 1.00 90.75 87 LEU A C 1
ATOM 657 O O . LEU A 1 87 ? -14.647 -1.798 -7.430 1.00 90.75 87 LEU A O 1
ATOM 661 N N . PHE A 1 88 ? -12.943 -0.820 -8.512 1.00 89.12 88 PHE A N 1
ATOM 662 C CA . PHE A 1 88 ? -12.093 -0.742 -7.325 1.00 89.12 88 PHE A CA 1
ATOM 663 C C . PHE A 1 88 ? -12.601 0.274 -6.297 1.00 89.12 88 PHE A C 1
ATOM 665 O O . PHE A 1 88 ? -12.466 0.036 -5.100 1.00 89.12 88 PHE A O 1
ATOM 672 N N . GLY A 1 89 ? -13.232 1.365 -6.735 1.00 91.44 89 GLY A N 1
ATOM 673 C CA . GLY A 1 89 ? -13.895 2.323 -5.852 1.00 91.44 89 GLY A CA 1
ATOM 674 C C . GLY A 1 89 ? -15.059 1.673 -5.108 1.00 91.44 89 GLY A C 1
ATOM 675 O O . GLY A 1 89 ? -15.199 1.863 -3.903 1.00 91.44 89 GLY A O 1
ATOM 676 N N . GLY A 1 90 ? -15.824 0.824 -5.797 1.00 93.19 90 GLY A N 1
ATOM 677 C CA . GLY A 1 90 ? -16.839 -0.028 -5.187 1.00 93.19 90 GLY A CA 1
ATOM 678 C C . GLY A 1 90 ? -16.245 -0.989 -4.159 1.00 93.19 90 GLY A C 1
ATOM 679 O O . GLY A 1 90 ? -16.754 -1.081 -3.047 1.00 93.19 90 GLY A O 1
ATOM 680 N N . MET A 1 91 ? -15.122 -1.644 -4.475 1.00 92.62 91 MET A N 1
ATOM 681 C CA . MET A 1 91 ? -14.447 -2.543 -3.529 1.00 92.62 91 MET A CA 1
ATOM 682 C C . MET A 1 91 ? -13.943 -1.820 -2.275 1.00 92.62 91 MET A C 1
ATOM 684 O O . MET A 1 91 ? -14.096 -2.342 -1.171 1.00 92.62 91 MET A O 1
ATOM 688 N N . VAL A 1 92 ? -13.368 -0.622 -2.427 1.00 92.31 92 VAL A N 1
ATOM 689 C CA . VAL A 1 92 ? -12.977 0.219 -1.288 1.00 92.31 92 VAL A CA 1
ATOM 690 C C . VAL A 1 92 ? -14.221 0.602 -0.486 1.00 92.31 92 VAL A C 1
ATOM 692 O O . VAL A 1 92 ? -14.238 0.405 0.721 1.00 92.31 92 VAL A O 1
ATOM 695 N N . LEU A 1 93 ? -15.301 1.064 -1.123 1.00 93.38 93 LEU A N 1
ATOM 696 C CA . LEU A 1 93 ? -16.537 1.401 -0.410 1.00 93.38 93 LEU A CA 1
ATOM 697 C C . LEU A 1 93 ? -17.116 0.194 0.355 1.00 93.38 93 LEU A C 1
ATOM 699 O O . LEU A 1 93 ? -17.519 0.334 1.510 1.00 93.38 93 LEU A O 1
ATOM 703 N N . GLY A 1 94 ? -17.104 -0.993 -0.254 1.00 92.44 94 GLY A N 1
ATOM 704 C CA . GLY A 1 94 ? -17.586 -2.233 0.355 1.00 92.44 94 GLY A CA 1
ATOM 705 C C . GLY A 1 94 ? -16.793 -2.685 1.579 1.00 92.44 94 GLY A C 1
ATOM 706 O O . GLY A 1 94 ? -17.348 -3.381 2.418 1.00 92.44 94 GLY A O 1
ATOM 707 N N . GLY A 1 95 ? -15.537 -2.253 1.721 1.00 90.25 95 GLY A N 1
ATOM 708 C CA . GLY A 1 95 ? -14.697 -2.556 2.883 1.00 90.25 95 GLY A CA 1
ATOM 709 C C . GLY A 1 95 ? -14.830 -1.563 4.041 1.00 90.25 95 GLY A C 1
ATOM 710 O O . GLY A 1 95 ? -14.184 -1.733 5.074 1.00 90.25 95 GLY A O 1
ATOM 711 N N . LEU A 1 96 ? -15.635 -0.501 3.900 1.00 91.19 96 LEU A N 1
ATOM 712 C CA . LEU A 1 96 ? -15.855 0.460 4.988 1.00 91.19 96 LEU A CA 1
ATOM 713 C C . LEU A 1 96 ? -16.430 -0.177 6.266 1.00 91.19 96 LEU A C 1
ATOM 715 O O . LEU A 1 96 ? -15.961 0.196 7.347 1.00 91.19 96 LEU A O 1
ATOM 719 N N . PRO A 1 97 ? -17.395 -1.122 6.205 1.00 89.31 97 PRO A N 1
ATOM 720 C CA . PRO A 1 97 ? -17.901 -1.799 7.397 1.00 89.31 97 PRO A CA 1
ATOM 721 C C . PRO A 1 97 ? -16.792 -2.469 8.221 1.00 89.31 97 PRO A C 1
ATOM 723 O O . PRO A 1 97 ? -16.775 -2.305 9.444 1.00 89.31 97 PRO A O 1
ATOM 726 N N . ALA A 1 98 ? -15.818 -3.116 7.572 1.00 86.44 98 ALA A N 1
ATOM 727 C CA . ALA A 1 98 ? -14.695 -3.780 8.238 1.00 86.44 98 ALA A CA 1
ATOM 728 C C . ALA A 1 98 ? -13.869 -2.825 9.121 1.00 86.44 98 ALA A C 1
ATOM 730 O O . ALA A 1 98 ? -13.434 -3.198 10.209 1.00 86.44 98 ALA A O 1
ATOM 731 N N . ILE A 1 99 ? -13.683 -1.564 8.705 1.00 89.00 99 ILE A N 1
ATOM 732 C CA . ILE A 1 99 ? -13.005 -0.556 9.541 1.00 89.00 99 ILE A CA 1
ATOM 733 C C . ILE A 1 99 ? -13.946 0.007 10.601 1.00 89.00 99 ILE A C 1
ATOM 735 O O . ILE A 1 99 ? -13.565 0.137 11.765 1.00 89.00 99 ILE A O 1
ATOM 739 N N . VAL A 1 100 ? -15.158 0.400 10.205 1.00 90.12 100 VAL A N 1
ATOM 740 C CA . VAL A 1 100 ? -16.086 1.112 11.097 1.00 90.12 100 VAL A CA 1
ATOM 741 C C . VAL A 1 100 ? -16.453 0.247 12.301 1.00 90.12 100 VAL A C 1
ATOM 743 O O . VAL A 1 100 ? -16.535 0.763 13.413 1.00 90.12 100 VAL A O 1
ATOM 746 N N . THR A 1 101 ? -16.589 -1.068 12.120 1.00 88.81 101 THR A N 1
ATOM 747 C CA . THR A 1 101 ? -16.845 -1.998 13.231 1.00 88.81 101 THR A CA 1
ATOM 748 C C . THR A 1 101 ? -15.681 -2.107 14.224 1.00 88.81 101 THR A C 1
ATOM 750 O O . THR A 1 101 ? -15.915 -2.350 15.409 1.00 88.81 101 THR A O 1
ATOM 753 N N . LYS A 1 102 ? -14.437 -1.850 13.797 1.00 87.69 102 LYS A N 1
ATOM 754 C CA . LYS A 1 102 ? -13.252 -1.809 14.677 1.00 87.69 102 LYS A CA 1
ATOM 755 C C . LYS A 1 102 ? -13.131 -0.501 15.461 1.00 87.69 102 LYS A C 1
ATOM 757 O O . LYS A 1 102 ? -12.407 -0.428 16.457 1.00 87.69 102 LYS A O 1
ATOM 762 N N . ILE A 1 103 ? -13.871 0.534 15.067 1.00 88.12 103 ILE A N 1
ATOM 763 C CA . ILE A 1 103 ? -13.937 1.817 15.770 1.00 88.12 103 ILE A CA 1
ATOM 764 C C . ILE A 1 103 ? -14.908 1.687 16.957 1.00 88.12 103 ILE A C 1
ATOM 766 O O . ILE A 1 103 ? -16.089 2.021 16.893 1.00 88.12 103 ILE A O 1
ATOM 770 N N . GLN A 1 104 ? -14.395 1.202 18.089 1.00 81.12 104 GLN A N 1
ATOM 771 C CA . GLN A 1 104 ? -15.171 1.077 19.326 1.00 81.12 104 GLN A CA 1
ATOM 772 C C . GLN A 1 104 ? -15.295 2.431 20.039 1.00 81.12 104 GLN A C 1
ATOM 774 O O . GLN A 1 104 ? -14.471 2.801 20.882 1.00 81.12 104 GLN A O 1
ATOM 779 N N . LEU A 1 105 ? -16.331 3.200 19.702 1.00 77.25 105 LEU A N 1
ATOM 780 C CA . LEU A 1 105 ? -16.595 4.503 20.314 1.00 77.25 105 LEU A CA 1
ATOM 781 C C . LEU A 1 105 ? -17.560 4.370 21.493 1.00 77.25 105 LEU A C 1
ATOM 783 O O . LEU A 1 105 ? -18.753 4.159 21.312 1.00 77.25 105 LEU A O 1
ATOM 787 N N . LYS A 1 106 ? -17.064 4.595 22.717 1.00 70.38 106 LYS A N 1
ATOM 788 C CA . LYS A 1 106 ? -17.942 4.868 23.873 1.00 70.38 106 LYS A CA 1
ATOM 789 C C . LYS A 1 106 ? -18.493 6.301 23.841 1.00 70.38 106 LYS A C 1
ATOM 791 O O . LYS A 1 106 ? -19.620 6.532 24.262 1.00 70.38 106 LYS A O 1
ATOM 796 N N . ARG A 1 107 ? -17.693 7.264 23.357 1.00 74.38 107 ARG A N 1
ATOM 797 C CA . ARG A 1 107 ? -18.061 8.667 23.080 1.00 74.38 107 ARG A CA 1
ATOM 798 C C . ARG A 1 107 ? -17.170 9.233 21.974 1.00 74.38 107 ARG A C 1
ATOM 800 O O . ARG A 1 107 ? -15.962 8.991 21.976 1.00 74.38 107 ARG A O 1
ATOM 807 N N . VAL A 1 108 ? -17.741 10.038 21.078 1.00 77.75 108 VAL A N 1
ATOM 808 C CA . VAL A 1 108 ? -16.972 10.753 20.050 1.00 77.75 108 VAL A CA 1
ATOM 809 C C . VAL A 1 108 ? -16.230 11.924 20.699 1.00 77.75 108 VAL A C 1
ATOM 811 O O . VAL A 1 108 ? -16.824 12.910 21.117 1.00 77.75 108 VAL A O 1
ATOM 814 N N . ASN A 1 109 ? -14.913 11.788 20.824 1.00 87.25 109 ASN A N 1
ATOM 815 C CA . ASN A 1 109 ? -13.988 12.850 21.242 1.00 87.25 109 ASN A CA 1
ATOM 816 C C . ASN A 1 109 ? -13.384 13.568 20.013 1.00 87.25 109 ASN A C 1
ATOM 818 O O . ASN A 1 109 ? -13.177 12.919 18.986 1.00 87.25 109 ASN A O 1
ATOM 822 N N . ILE A 1 110 ? -13.023 14.854 20.136 1.00 92.75 110 ILE A N 1
ATOM 823 C CA . ILE A 1 110 ? -12.343 15.654 19.097 1.00 92.75 110 ILE A CA 1
ATOM 824 C C . ILE A 1 110 ? -11.083 14.970 18.547 1.00 92.75 110 ILE A C 1
ATOM 826 O O . ILE A 1 110 ? -10.784 15.090 17.363 1.00 92.75 110 ILE A O 1
ATOM 830 N N . LYS A 1 111 ? -10.392 14.169 19.372 1.00 92.94 111 LYS A N 1
ATOM 831 C CA . LYS A 1 111 ? -9.229 13.377 18.942 1.00 92.94 111 LYS A CA 1
ATOM 832 C C . LYS A 1 111 ? -9.542 12.452 17.757 1.00 92.94 111 LYS A C 1
ATOM 834 O O . LYS A 1 111 ? -8.720 12.339 16.859 1.00 92.94 111 LYS A O 1
ATOM 839 N N . HIS A 1 112 ? -10.724 11.835 17.714 1.00 93.00 112 HIS A N 1
ATOM 840 C CA . HIS A 1 112 ? -11.106 10.942 16.613 1.00 93.00 112 HIS A CA 1
ATOM 841 C C . HIS A 1 112 ? -11.264 11.710 15.300 1.00 93.00 112 HIS A C 1
ATOM 843 O O . HIS A 1 112 ? -10.763 11.270 14.270 1.00 93.00 112 HIS A O 1
ATOM 849 N N . ALA A 1 113 ? -11.899 12.886 15.357 1.00 93.75 113 ALA A N 1
ATOM 850 C CA . ALA A 1 113 ? -12.034 13.765 14.202 1.00 93.75 113 ALA A CA 1
ATOM 851 C C . ALA A 1 113 ? -10.661 14.249 13.716 1.00 93.75 113 ALA A C 1
ATOM 853 O O . ALA A 1 113 ? -10.391 14.200 12.521 1.00 93.75 113 ALA A O 1
ATOM 854 N N . ILE A 1 114 ? -9.765 14.636 14.633 1.00 95.94 114 ILE A N 1
ATOM 855 C CA . ILE A 1 114 ? -8.397 15.054 14.291 1.00 95.94 114 ILE A CA 1
ATOM 856 C C . ILE A 1 114 ? -7.662 13.947 13.529 1.00 95.94 114 ILE A C 1
ATOM 858 O O . ILE A 1 114 ? -7.141 14.206 12.450 1.00 95.94 114 ILE A O 1
ATOM 862 N N . PHE A 1 115 ? -7.641 12.715 14.047 1.00 95.50 115 PHE A N 1
ATOM 863 C CA . PHE A 1 115 ? -6.947 11.604 13.383 1.00 95.50 115 PHE A CA 1
ATOM 864 C C . PHE A 1 115 ? -7.599 11.219 12.051 1.00 95.50 115 PHE A C 1
ATOM 866 O O . PHE A 1 115 ? -6.892 10.938 11.088 1.00 95.50 115 PHE A O 1
ATOM 873 N N . PHE A 1 116 ? -8.928 11.267 11.963 1.00 95.38 116 PHE A N 1
ATOM 874 C CA . PHE A 1 116 ? -9.642 11.067 10.705 1.00 95.38 116 PHE A CA 1
ATOM 875 C C . PHE A 1 116 ? -9.228 12.093 9.640 1.00 95.38 116 PHE A C 1
ATOM 877 O O . PHE A 1 116 ? -8.788 11.717 8.553 1.00 95.38 116 PHE A O 1
ATOM 884 N N . PHE A 1 117 ? -9.298 13.388 9.959 1.00 96.12 117 PHE A N 1
ATOM 885 C CA . PHE A 1 117 ? -8.913 14.442 9.019 1.00 96.12 117 PHE A CA 1
ATOM 886 C C . PHE A 1 117 ? -7.416 14.433 8.713 1.00 96.12 117 PHE A C 1
ATOM 888 O O . PHE A 1 117 ? -7.043 14.736 7.586 1.00 96.12 117 PHE A O 1
ATOM 895 N N . LEU A 1 118 ? -6.561 14.024 9.656 1.00 95.25 118 LEU A N 1
ATOM 896 C CA . LEU A 1 118 ? -5.137 13.805 9.395 1.00 95.25 118 LEU A CA 1
ATOM 897 C C . LEU A 1 118 ? -4.928 12.739 8.307 1.00 95.25 118 LEU A C 1
ATOM 899 O O . LEU A 1 118 ? -4.098 12.930 7.424 1.00 95.25 118 LEU A O 1
ATOM 903 N N . GLY A 1 119 ? -5.701 11.649 8.340 1.00 93.38 119 GLY A N 1
ATOM 904 C CA . GLY A 1 119 ? -5.670 10.611 7.307 1.00 93.38 119 GLY A CA 1
ATOM 905 C C . GLY A 1 119 ? -6.098 11.138 5.936 1.00 93.38 119 GLY A C 1
ATOM 906 O O . GLY A 1 119 ? -5.386 10.948 4.953 1.00 93.38 119 GLY A O 1
ATOM 907 N N . VAL A 1 120 ? -7.212 11.878 5.881 1.00 93.00 120 VAL A N 1
ATOM 908 C CA . VAL A 1 120 ? -7.684 12.528 4.642 1.00 93.00 120 VAL A CA 1
ATOM 909 C C . VAL A 1 120 ? -6.626 13.492 4.093 1.00 93.00 120 VAL A C 1
ATOM 911 O O . VAL A 1 120 ? -6.290 13.439 2.910 1.00 93.00 120 VAL A O 1
ATOM 914 N N . LEU A 1 121 ? -6.075 14.355 4.953 1.00 93.19 121 LEU A N 1
ATOM 915 C CA . LEU A 1 121 ? -5.047 15.330 4.589 1.00 93.19 121 LEU A CA 1
ATOM 916 C C . LEU A 1 121 ? -3.774 14.656 4.085 1.00 93.19 121 LEU A C 1
ATOM 918 O O . LEU A 1 121 ? -3.191 15.144 3.123 1.00 93.19 121 LEU A O 1
ATOM 922 N N . LEU A 1 122 ? -3.360 13.536 4.685 1.00 89.56 122 LEU A N 1
ATOM 923 C CA . LEU A 1 122 ? -2.206 12.777 4.212 1.00 89.56 122 LEU A CA 1
ATOM 924 C C . LEU A 1 122 ? -2.435 12.276 2.781 1.00 89.56 122 LEU A C 1
ATOM 926 O O . LEU A 1 122 ? -1.585 12.490 1.920 1.00 89.56 122 LEU A O 1
ATOM 930 N N . THR A 1 123 ? -3.584 11.658 2.501 1.00 87.69 123 THR A N 1
ATOM 931 C CA . THR A 1 123 ? -3.891 11.138 1.158 1.00 87.69 123 THR A CA 1
ATOM 932 C C . THR A 1 123 ? -3.989 12.251 0.115 1.00 87.69 123 THR A C 1
ATOM 934 O O . THR A 1 123 ? -3.410 12.139 -0.967 1.00 87.69 123 THR A O 1
ATOM 937 N N . LEU A 1 124 ? -4.668 13.356 0.438 1.00 87.50 124 LEU A N 1
ATOM 938 C CA . LEU A 1 124 ? -4.781 14.501 -0.469 1.00 87.50 124 LEU A CA 1
ATOM 939 C C . LEU A 1 124 ? -3.433 15.200 -0.675 1.00 87.50 124 LEU A C 1
ATOM 941 O O . LEU A 1 124 ? -3.073 15.506 -1.812 1.00 87.50 124 LEU A O 1
ATOM 945 N N . GLY A 1 125 ? -2.665 15.387 0.400 1.00 86.25 125 GLY A N 1
ATOM 946 C CA . GLY A 1 125 ? -1.317 15.942 0.359 1.00 86.25 125 GLY A CA 1
ATOM 947 C C . GLY A 1 125 ? -0.416 15.126 -0.558 1.00 86.25 125 GLY A C 1
ATOM 948 O O . GLY A 1 125 ? 0.211 15.687 -1.453 1.00 86.25 125 GLY A O 1
ATOM 949 N N . MET A 1 126 ? -0.450 13.798 -0.425 1.00 81.25 126 MET A N 1
ATOM 950 C CA . MET A 1 126 ? 0.298 12.896 -1.300 1.00 81.25 126 MET A CA 1
ATOM 951 C C . MET A 1 126 ? -0.111 13.034 -2.765 1.00 81.25 126 MET A C 1
ATOM 953 O O . MET A 1 126 ? 0.762 13.104 -3.618 1.00 81.25 126 MET A O 1
ATOM 957 N N . SER A 1 127 ? -1.405 13.169 -3.070 1.00 79.88 127 SER A N 1
ATOM 958 C CA . SER A 1 127 ? -1.869 13.365 -4.454 1.00 79.88 127 SER A CA 1
ATOM 959 C C . SER A 1 127 ? -1.446 14.697 -5.083 1.00 79.88 127 SER A C 1
ATOM 961 O O . SER A 1 127 ? -1.390 14.812 -6.303 1.00 79.88 127 SER A O 1
ATOM 963 N N . SER A 1 128 ? -1.163 15.704 -4.251 1.00 79.69 128 SER A N 1
ATOM 964 C CA . SER A 1 128 ? -0.767 17.044 -4.691 1.00 79.69 128 SER A CA 1
ATOM 965 C C . SER A 1 128 ? 0.731 17.183 -4.953 1.00 79.69 128 SER A C 1
ATOM 967 O O . SER A 1 128 ? 1.151 18.163 -5.567 1.00 79.69 128 SER A O 1
ATOM 969 N N . LEU A 1 129 ? 1.541 16.207 -4.523 1.00 75.12 129 LEU A N 1
ATOM 970 C CA . LEU A 1 129 ? 2.951 16.162 -4.882 1.00 75.12 129 LEU A CA 1
ATOM 971 C C . LEU A 1 129 ? 3.068 15.859 -6.372 1.00 75.12 129 LEU A C 1
ATOM 973 O O . LEU A 1 129 ? 2.978 14.719 -6.820 1.00 75.12 129 LEU A O 1
ATOM 977 N N . SER A 1 130 ? 3.263 16.922 -7.144 1.00 60.22 130 SER A N 1
ATOM 978 C CA . SER A 1 130 ? 3.621 16.834 -8.548 1.00 60.22 130 SER A CA 1
ATOM 979 C C . SER A 1 130 ? 4.940 16.079 -8.678 1.00 60.22 130 SER A C 1
ATOM 981 O O . SER A 1 130 ? 5.963 16.491 -8.126 1.00 60.22 130 SER A O 1
ATOM 983 N N . ALA A 1 131 ? 4.898 14.980 -9.427 1.00 60.19 131 ALA A N 1
ATOM 984 C CA . ALA A 1 131 ? 6.060 14.274 -9.933 1.00 60.19 131 ALA A CA 1
ATOM 985 C C . ALA A 1 131 ? 6.842 15.204 -10.873 1.00 60.19 131 ALA A C 1
ATOM 987 O O . ALA A 1 131 ? 6.644 15.201 -12.084 1.00 60.19 131 ALA A O 1
ATOM 988 N N . GLN A 1 132 ? 7.699 16.053 -10.316 1.00 57.81 132 GLN A N 1
ATOM 989 C CA . GLN A 1 132 ? 8.792 16.618 -11.091 1.00 57.81 132 GLN A CA 1
ATOM 990 C C . GLN A 1 132 ? 9.799 15.494 -11.226 1.00 57.81 132 GLN A C 1
ATOM 992 O O . GLN A 1 132 ? 10.271 15.024 -10.200 1.00 57.81 132 GLN A O 1
ATOM 997 N N . THR A 1 133 ? 10.069 15.032 -12.446 1.00 56.44 133 THR A N 1
ATOM 998 C CA . THR A 1 133 ? 11.149 14.081 -12.712 1.00 56.44 133 THR A CA 1
ATOM 999 C C . THR A 1 133 ? 12.457 14.830 -12.468 1.00 56.44 133 THR A C 1
ATOM 1001 O O . THR A 1 133 ? 12.840 15.655 -13.305 1.00 56.44 133 THR A O 1
ATOM 1004 N N . PRO A 1 134 ? 13.122 14.657 -11.315 1.00 59.69 134 PRO A N 1
ATOM 1005 C CA . PRO A 1 134 ? 14.403 15.292 -11.081 1.00 59.69 134 PRO A CA 1
ATOM 1006 C C . PRO A 1 134 ? 15.408 14.687 -12.064 1.00 59.69 134 PRO A C 1
ATOM 1008 O O . PRO A 1 134 ? 15.227 13.568 -12.554 1.00 59.69 134 PRO A O 1
ATOM 1011 N N . GLN A 1 135 ? 16.483 15.417 -12.346 1.00 60.09 135 GLN A N 1
ATOM 1012 C CA . GLN A 1 135 ? 17.638 14.839 -13.026 1.00 60.09 135 GLN A CA 1
ATOM 1013 C C . GLN A 1 135 ? 18.077 13.592 -12.241 1.00 60.09 135 GLN A C 1
ATOM 1015 O O . GLN A 1 135 ? 18.122 13.651 -11.012 1.00 60.09 135 GLN A O 1
ATOM 1020 N N . GLN A 1 136 ? 18.309 12.472 -12.939 1.00 64.19 136 GLN A N 1
ATOM 1021 C CA . GLN A 1 136 ? 18.553 11.162 -12.326 1.00 64.19 136 GLN A CA 1
ATOM 1022 C C . GLN A 1 136 ? 19.570 11.288 -11.190 1.00 64.19 136 GLN A C 1
ATOM 1024 O O . GLN A 1 136 ? 20.717 11.673 -11.417 1.00 64.19 136 GLN A O 1
ATOM 1029 N N . ALA A 1 137 ? 19.114 11.025 -9.965 1.00 68.44 137 ALA A N 1
ATOM 1030 C CA . ALA A 1 137 ? 19.957 11.152 -8.794 1.00 68.44 137 ALA A CA 1
ATOM 1031 C C . ALA A 1 137 ? 20.963 10.000 -8.773 1.00 68.44 137 ALA A C 1
ATOM 1033 O O . ALA A 1 137 ? 20.606 8.849 -9.047 1.00 68.44 137 ALA A O 1
ATOM 1034 N N . ASP A 1 138 ? 22.209 10.299 -8.409 1.00 71.75 138 ASP A N 1
ATOM 1035 C CA . ASP A 1 138 ? 23.178 9.251 -8.119 1.00 71.75 138 ASP A CA 1
ATOM 1036 C C . ASP A 1 138 ? 22.627 8.343 -7.011 1.00 71.75 138 ASP A C 1
ATOM 1038 O O . ASP A 1 138 ? 21.932 8.790 -6.087 1.00 71.75 138 ASP A O 1
ATOM 1042 N N . GLY A 1 139 ? 22.941 7.050 -7.108 1.00 70.31 139 GLY A N 1
ATOM 1043 C CA . GLY A 1 139 ? 22.506 6.012 -6.176 1.00 70.31 139 GLY A CA 1
ATOM 1044 C C . GLY A 1 139 ? 23.597 5.580 -5.195 1.00 70.31 139 GLY A C 1
ATOM 1045 O O . GLY A 1 139 ? 23.959 4.404 -5.200 1.00 70.31 139 GLY A O 1
ATOM 1046 N N . PRO A 1 140 ? 24.165 6.459 -4.342 1.00 85.81 140 PRO A N 1
ATOM 1047 C CA . PRO A 1 140 ? 25.110 6.000 -3.342 1.00 85.81 140 PRO A CA 1
ATOM 1048 C C . PRO A 1 140 ? 24.394 5.061 -2.368 1.00 85.81 140 PRO A C 1
ATOM 1050 O O . PRO A 1 140 ? 23.255 5.298 -1.954 1.00 85.81 140 PRO A O 1
ATOM 1053 N N . TRP A 1 141 ? 25.096 4.001 -1.972 1.00 92.38 141 TRP A N 1
ATOM 1054 C CA . TRP A 1 141 ? 24.561 2.902 -1.165 1.00 92.38 141 TRP A CA 1
ATOM 1055 C C . TRP A 1 141 ? 23.779 3.366 0.069 1.00 92.38 141 TRP A C 1
ATOM 1057 O O . TRP A 1 141 ? 22.708 2.839 0.359 1.00 92.38 141 TRP A O 1
ATOM 1067 N N . LEU A 1 142 ? 24.287 4.378 0.781 1.00 93.06 142 LEU A N 1
ATOM 1068 C CA . LEU A 1 142 ? 23.635 4.902 1.980 1.00 93.06 142 LEU A CA 1
ATOM 1069 C C . LEU A 1 142 ? 22.281 5.554 1.670 1.00 93.06 142 LEU A C 1
ATOM 1071 O O . LEU A 1 142 ? 21.324 5.334 2.410 1.00 93.06 142 LEU A O 1
ATOM 1075 N N . ILE A 1 143 ? 22.182 6.332 0.586 1.00 91.88 143 ILE A N 1
ATOM 1076 C CA . ILE A 1 143 ? 20.922 6.986 0.215 1.00 91.88 143 ILE A CA 1
ATOM 1077 C C . ILE A 1 143 ? 19.910 5.936 -0.220 1.00 91.88 143 ILE A C 1
ATOM 1079 O O . ILE A 1 143 ? 18.782 5.977 0.253 1.00 91.88 143 ILE A O 1
ATOM 1083 N N . LEU A 1 144 ? 20.309 4.956 -1.034 1.00 93.88 144 LEU A N 1
ATOM 1084 C CA . LEU A 1 144 ? 19.420 3.867 -1.445 1.00 93.88 144 LEU A CA 1
ATOM 1085 C C . LEU A 1 144 ? 18.915 3.055 -0.248 1.00 93.88 144 LEU A C 1
ATOM 1087 O O . LEU A 1 144 ? 17.734 2.718 -0.189 1.00 93.88 144 LEU A O 1
ATOM 1091 N N . PHE A 1 145 ? 19.778 2.802 0.736 1.00 95.94 145 PHE A N 1
ATOM 1092 C CA . PHE A 1 145 ? 19.388 2.154 1.983 1.00 95.94 145 PHE A CA 1
ATOM 1093 C C . PHE A 1 145 ? 18.380 2.989 2.786 1.00 95.94 145 PHE A C 1
ATOM 1095 O O . PHE A 1 145 ? 17.330 2.477 3.170 1.00 95.94 145 PHE A O 1
ATOM 1102 N N . ILE A 1 146 ? 18.660 4.276 3.019 1.00 94.44 146 ILE A N 1
ATOM 1103 C CA . ILE A 1 146 ? 17.755 5.186 3.745 1.00 94.44 146 ILE A CA 1
ATOM 1104 C C . ILE A 1 146 ? 16.422 5.319 3.000 1.00 94.44 146 ILE A C 1
ATOM 1106 O O . ILE A 1 146 ? 15.355 5.262 3.614 1.00 94.44 146 ILE A O 1
ATOM 1110 N N . LEU A 1 147 ? 16.482 5.445 1.676 1.00 92.94 147 LEU A N 1
ATOM 1111 C CA . LEU A 1 147 ? 15.329 5.511 0.795 1.00 92.94 147 LEU A CA 1
ATOM 1112 C C . LEU A 1 147 ? 14.474 4.255 0.945 1.00 92.94 147 LEU A C 1
ATOM 1114 O O . LEU A 1 147 ? 13.293 4.377 1.246 1.00 92.94 147 LEU A O 1
ATOM 1118 N N . GLY A 1 148 ? 15.058 3.059 0.819 1.00 94.31 148 GLY A N 1
ATOM 1119 C CA . GLY A 1 148 ? 14.348 1.796 1.031 1.00 94.31 148 GLY A CA 1
ATOM 1120 C C . GLY A 1 148 ? 13.734 1.705 2.429 1.00 94.31 148 GLY A C 1
ATOM 1121 O O . GLY A 1 148 ? 12.559 1.361 2.574 1.00 94.31 148 GLY A O 1
ATOM 1122 N N . PHE A 1 149 ? 14.493 2.094 3.458 1.00 95.06 149 PHE A N 1
ATOM 1123 C CA . PHE A 1 149 ? 14.042 2.088 4.848 1.00 95.06 149 PHE A CA 1
ATOM 1124 C C . PHE A 1 149 ? 12.789 2.940 5.051 1.00 95.06 149 PHE A C 1
ATOM 1126 O O . PHE A 1 149 ? 11.791 2.428 5.558 1.00 95.06 149 PHE A O 1
ATOM 1133 N N . PHE A 1 150 ? 12.779 4.197 4.608 1.00 92.31 150 PHE A N 1
ATOM 1134 C CA . PHE A 1 150 ? 11.597 5.054 4.743 1.00 92.31 150 PHE A CA 1
ATOM 1135 C C . PHE A 1 150 ? 10.485 4.709 3.746 1.00 92.31 150 PHE A C 1
ATOM 1137 O O . PHE A 1 150 ? 9.308 4.839 4.083 1.00 92.31 150 PHE A O 1
ATOM 1144 N N . LEU A 1 151 ? 10.813 4.195 2.557 1.00 91.25 151 LEU A N 1
ATOM 1145 C CA . LEU A 1 151 ? 9.806 3.766 1.586 1.00 91.25 151 LEU A CA 1
ATOM 1146 C C . LEU A 1 151 ? 8.965 2.600 2.113 1.00 91.25 151 LEU A C 1
ATOM 1148 O O . LEU A 1 151 ? 7.790 2.484 1.763 1.00 91.25 151 LEU A O 1
ATOM 1152 N N . SER A 1 152 ? 9.512 1.781 3.012 1.00 91.62 152 SER A N 1
ATOM 1153 C CA . SER A 1 152 ? 8.732 0.741 3.684 1.00 91.62 152 SER A CA 1
ATOM 1154 C C . SER A 1 152 ? 7.530 1.293 4.472 1.00 91.62 152 SER A C 1
ATOM 1156 O O . SER A 1 152 ? 6.519 0.595 4.555 1.00 91.62 152 SER A O 1
ATOM 1158 N N . LEU A 1 153 ? 7.559 2.549 4.965 1.00 88.75 153 LEU A N 1
ATOM 1159 C CA . LEU A 1 153 ? 6.363 3.177 5.548 1.00 88.75 153 LEU A CA 1
ATOM 1160 C C . LEU A 1 153 ? 5.258 3.307 4.512 1.00 88.75 153 LEU A C 1
ATOM 1162 O O . LEU A 1 153 ? 4.111 3.075 4.855 1.00 88.75 153 LEU A O 1
ATOM 1166 N N . SER A 1 154 ? 5.573 3.660 3.264 1.00 84.56 154 SER A N 1
ATOM 1167 C CA . SER A 1 154 ? 4.548 3.788 2.220 1.00 84.56 154 SER A CA 1
ATOM 1168 C C . SER A 1 154 ? 3.895 2.449 1.877 1.00 84.56 154 SER A C 1
ATOM 1170 O O . SER A 1 154 ? 2.723 2.402 1.534 1.00 84.56 154 SER A O 1
ATOM 1172 N N . MET A 1 155 ? 4.638 1.348 2.013 1.00 82.62 155 MET A N 1
ATOM 1173 C CA . MET A 1 155 ? 4.115 0.002 1.774 1.00 82.62 155 MET A CA 1
ATOM 1174 C C . MET A 1 155 ? 3.238 -0.491 2.930 1.00 82.62 155 MET A C 1
ATOM 1176 O O . MET A 1 155 ? 2.350 -1.316 2.723 1.00 82.62 155 MET A O 1
ATOM 1180 N N . LEU A 1 156 ? 3.493 -0.003 4.149 1.00 85.56 156 LEU A N 1
ATOM 1181 C CA . LEU A 1 156 ? 2.735 -0.358 5.348 1.00 85.56 156 LEU A CA 1
ATOM 1182 C C . LEU A 1 156 ? 1.553 0.579 5.585 1.00 85.56 156 LEU A C 1
ATOM 1184 O O . LEU A 1 156 ? 0.492 0.116 5.985 1.00 85.5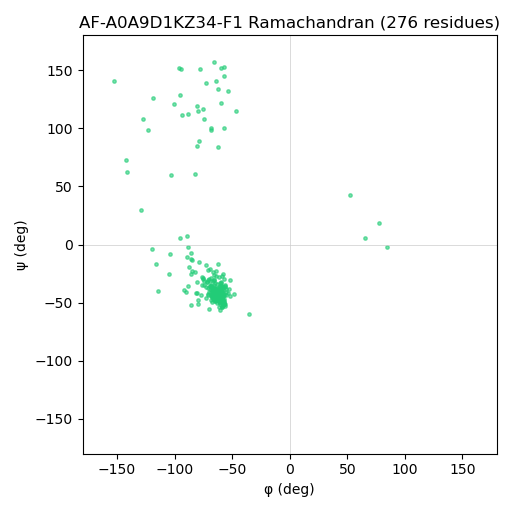6 156 LEU A O 1
ATOM 1188 N N . ILE A 1 157 ? 1.716 1.885 5.381 1.00 82.94 157 ILE A N 1
ATOM 1189 C CA . ILE A 1 157 ? 0.673 2.883 5.604 1.00 82.94 157 ILE A CA 1
ATOM 1190 C C . ILE A 1 157 ? -0.261 2.873 4.387 1.00 82.94 157 ILE A C 1
ATOM 1192 O O . ILE A 1 157 ? 0.174 3.159 3.272 1.00 82.94 157 ILE A O 1
ATOM 1196 N N . PRO A 1 15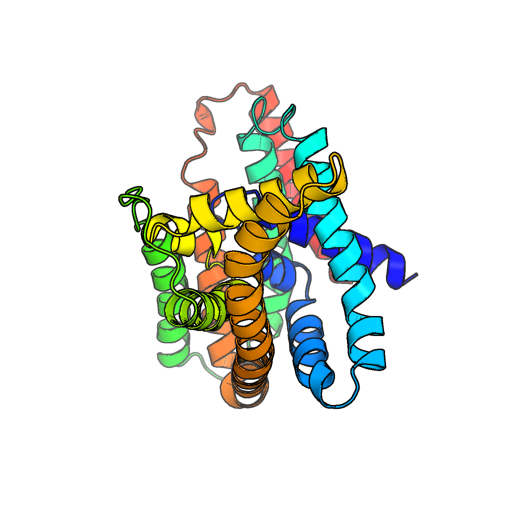8 ? -1.554 2.576 4.583 1.00 76.00 158 PRO A N 1
ATOM 1197 C CA . PRO A 1 158 ? -2.539 2.612 3.512 1.00 76.00 158 PRO A CA 1
ATOM 1198 C C . PRO A 1 158 ? -2.592 3.994 2.851 1.00 76.00 158 PRO A C 1
ATOM 1200 O O . PRO A 1 158 ? -2.305 5.011 3.469 1.00 76.00 158 PRO A O 1
ATOM 1203 N N . GLY A 1 159 ? -2.987 4.042 1.589 1.00 70.94 159 GLY A N 1
ATOM 1204 C CA . GLY A 1 159 ? -3.188 5.252 0.789 1.00 70.94 159 GLY A CA 1
ATOM 1205 C C . GLY A 1 159 ? -1.940 6.087 0.497 1.00 70.94 159 GLY A C 1
ATOM 1206 O O . GLY A 1 159 ? -2.079 7.151 -0.102 1.00 70.94 159 GLY A O 1
ATOM 1207 N N . VAL A 1 160 ? -0.742 5.626 0.868 1.00 78.69 160 VAL A N 1
ATOM 1208 C CA . VAL A 1 160 ? 0.531 6.265 0.508 1.00 78.69 160 VAL A CA 1
ATOM 1209 C C . VAL A 1 160 ? 1.155 5.504 -0.664 1.00 78.69 160 VAL A C 1
ATOM 1211 O O . VAL A 1 160 ? 1.413 4.308 -0.574 1.00 78.69 160 VAL A O 1
ATOM 1214 N N . SER A 1 161 ? 1.396 6.183 -1.788 1.00 76.25 161 SER A N 1
ATOM 1215 C CA . SER A 1 161 ? 1.999 5.555 -2.971 1.00 76.25 161 SER A CA 1
ATOM 1216 C C . SER A 1 161 ? 3.526 5.626 -2.923 1.00 76.25 161 SER A C 1
ATOM 1218 O O . SER A 1 161 ? 4.111 6.701 -3.065 1.00 76.25 161 SER A O 1
ATOM 1220 N N . GLY A 1 162 ? 4.187 4.476 -2.767 1.00 78.38 162 GLY A N 1
ATOM 1221 C CA . GLY A 1 162 ? 5.651 4.405 -2.790 1.00 78.38 162 GLY A CA 1
ATOM 1222 C C . GLY A 1 162 ? 6.262 4.768 -4.147 1.00 78.38 162 GLY A C 1
ATOM 1223 O O . GLY A 1 162 ? 7.319 5.390 -4.197 1.00 78.38 162 GLY A O 1
ATOM 1224 N N . SER A 1 163 ? 5.586 4.460 -5.258 1.00 77.81 163 SER A N 1
ATOM 1225 C CA . SER A 1 163 ? 6.070 4.850 -6.588 1.00 77.81 163 SER A CA 1
ATOM 1226 C C . SER A 1 163 ? 6.097 6.368 -6.753 1.00 77.81 163 SER A C 1
ATOM 1228 O O . SER A 1 163 ? 7.081 6.895 -7.259 1.00 77.81 163 SER A O 1
ATOM 1230 N N . LEU A 1 164 ? 5.082 7.082 -6.252 1.00 78.19 164 LEU A N 1
ATOM 1231 C CA . LEU A 1 164 ? 5.056 8.545 -6.296 1.00 78.19 164 LEU A CA 1
ATOM 1232 C C . LEU A 1 164 ? 6.208 9.153 -5.489 1.00 78.19 164 LEU A C 1
ATOM 1234 O O . LEU A 1 164 ? 6.889 10.043 -5.985 1.00 78.19 164 LEU A O 1
ATOM 1238 N N . ILE A 1 165 ? 6.479 8.623 -4.291 1.00 83.88 165 ILE A N 1
ATOM 1239 C CA . ILE A 1 165 ? 7.614 9.057 -3.462 1.00 83.88 165 ILE A CA 1
ATOM 1240 C C . ILE A 1 165 ? 8.938 8.863 -4.213 1.00 83.88 165 ILE A C 1
ATOM 1242 O O . ILE A 1 165 ? 9.761 9.775 -4.253 1.00 83.88 165 ILE A O 1
ATOM 1246 N N . LEU A 1 166 ? 9.140 7.704 -4.848 1.00 85.75 166 LEU A N 1
ATOM 1247 C CA . LEU A 1 166 ? 10.346 7.431 -5.634 1.00 85.75 166 LEU A CA 1
ATOM 1248 C C . LEU A 1 166 ? 10.496 8.363 -6.840 1.00 85.75 166 LEU A C 1
ATOM 1250 O O . LEU A 1 166 ? 11.618 8.763 -7.153 1.00 85.75 166 LEU A O 1
ATOM 1254 N N . ILE A 1 167 ? 9.393 8.696 -7.516 1.00 83.69 167 ILE A N 1
ATOM 1255 C CA . ILE A 1 167 ? 9.405 9.609 -8.665 1.00 83.69 167 ILE A CA 1
ATOM 1256 C C . ILE A 1 167 ? 9.760 11.020 -8.199 1.00 83.69 167 ILE A C 1
ATOM 1258 O O . ILE A 1 167 ? 10.680 11.616 -8.746 1.00 83.69 167 ILE A O 1
ATOM 1262 N N . THR A 1 168 ? 9.098 11.527 -7.155 1.00 82.31 168 THR A N 1
ATOM 1263 C CA . THR A 1 168 ? 9.376 12.860 -6.596 1.00 82.31 168 THR A CA 1
ATOM 1264 C C . THR A 1 168 ? 10.821 12.997 -6.113 1.00 82.31 168 THR A C 1
ATOM 1266 O O . THR A 1 168 ? 11.399 14.075 -6.213 1.00 82.31 168 THR A O 1
ATOM 1269 N N . LEU A 1 169 ? 11.421 11.916 -5.605 1.00 85.19 169 LEU A N 1
ATOM 1270 C CA . LEU A 1 169 ? 12.821 11.900 -5.173 1.00 85.19 169 LEU A CA 1
ATOM 1271 C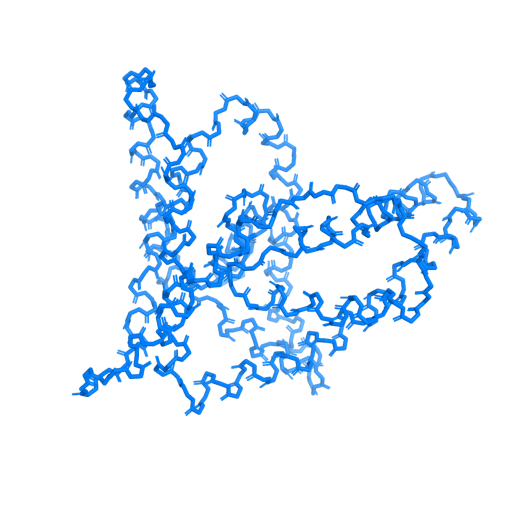 C . LEU A 1 169 ? 13.818 11.609 -6.312 1.00 85.19 169 LEU A C 1
ATOM 1273 O O . LEU A 1 169 ? 15.018 11.711 -6.086 1.00 85.19 169 LEU A O 1
ATOM 1277 N N . GLY A 1 170 ? 13.354 11.252 -7.515 1.00 86.56 170 GLY A N 1
ATOM 1278 C CA . GLY A 1 170 ? 14.201 11.003 -8.691 1.00 86.56 170 GLY A CA 1
ATOM 1279 C C . GLY A 1 170 ? 14.929 9.661 -8.715 1.00 86.56 170 GLY A C 1
ATOM 1280 O O . GLY A 1 170 ? 15.876 9.488 -9.478 1.00 86.56 170 GLY A O 1
ATOM 1281 N N . TYR A 1 171 ? 14.473 8.698 -7.912 1.00 88.62 171 TYR A N 1
ATOM 1282 C CA . TYR A 1 171 ? 15.057 7.354 -7.811 1.00 88.62 171 TYR A CA 1
ATOM 1283 C C . TYR A 1 171 ? 14.239 6.274 -8.530 1.00 88.62 171 TYR A C 1
ATOM 1285 O O . TYR A 1 171 ? 14.692 5.133 -8.642 1.00 88.62 171 TYR A O 1
ATOM 1293 N N . TYR A 1 172 ? 13.039 6.613 -9.014 1.00 86.44 172 TYR A N 1
ATOM 1294 C CA . TYR A 1 172 ? 12.142 5.662 -9.674 1.00 86.44 172 TYR A CA 1
ATOM 1295 C C . TYR A 1 172 ? 12.780 5.014 -10.906 1.00 86.44 172 TYR A C 1
ATOM 1297 O O . TYR A 1 172 ? 12.874 3.788 -10.965 1.00 86.44 172 TYR A O 1
ATOM 1305 N N . ASP A 1 173 ? 13.273 5.821 -11.849 1.00 84.44 173 ASP A N 1
ATOM 1306 C CA . ASP A 1 173 ? 13.837 5.310 -13.102 1.00 84.44 173 ASP A CA 1
ATOM 1307 C C . ASP A 1 173 ? 15.093 4.468 -12.864 1.00 84.44 173 ASP A C 1
ATOM 1309 O O . ASP A 1 173 ? 15.243 3.410 -13.472 1.00 84.44 173 ASP A O 1
ATOM 1313 N N . GLY A 1 174 ? 15.953 4.872 -11.922 1.00 88.25 174 GLY A N 1
ATOM 1314 C CA . GLY A 1 174 ? 17.141 4.104 -11.543 1.00 88.25 174 GLY A CA 1
ATOM 1315 C C . GLY A 1 174 ? 16.800 2.716 -10.993 1.00 88.25 174 GLY A C 1
ATOM 1316 O O . GLY A 1 174 ? 17.345 1.715 -11.457 1.00 88.25 174 GLY A O 1
ATOM 1317 N N . LEU A 1 175 ? 15.834 2.621 -10.070 1.00 88.88 175 LEU A N 1
ATOM 1318 C CA . LEU A 1 175 ? 15.387 1.335 -9.512 1.00 88.88 175 LEU A CA 1
ATOM 1319 C C . LEU A 1 175 ? 14.677 0.458 -10.552 1.00 88.88 175 LEU A C 1
ATOM 1321 O O . LEU A 1 175 ? 14.901 -0.753 -10.597 1.00 88.88 175 LEU A O 1
ATOM 1325 N N . VAL A 1 176 ? 13.841 1.049 -11.409 1.00 87.25 176 VAL A N 1
ATOM 1326 C CA . VAL A 1 176 ? 13.178 0.320 -12.502 1.00 87.25 176 VAL A CA 1
ATOM 1327 C C . VAL A 1 176 ? 14.203 -0.182 -13.519 1.00 87.25 176 VAL A C 1
ATOM 1329 O O . VAL A 1 176 ? 14.100 -1.326 -13.970 1.00 87.25 176 VAL A O 1
ATOM 1332 N N . SER A 1 177 ? 15.199 0.636 -13.861 1.00 87.56 177 SER A N 1
ATOM 1333 C CA . SER A 1 177 ? 16.301 0.255 -14.745 1.00 87.56 177 SER A CA 1
ATOM 1334 C C . SER A 1 177 ? 17.106 -0.899 -14.154 1.00 87.56 177 SER A C 1
ATOM 1336 O O . SER A 1 177 ? 17.294 -1.913 -14.823 1.00 87.56 177 SER A O 1
ATOM 1338 N N . ALA A 1 178 ? 17.457 -0.829 -12.867 1.00 89.25 178 ALA A N 1
ATOM 1339 C CA . ALA A 1 178 ? 18.141 -1.914 -12.172 1.00 89.25 178 ALA A CA 1
ATOM 1340 C C . ALA A 1 178 ? 17.343 -3.231 -12.229 1.00 89.25 178 ALA A C 1
ATOM 1342 O O . ALA A 1 178 ? 17.898 -4.278 -12.557 1.00 89.25 178 ALA A O 1
ATOM 1343 N N . CYS A 1 179 ? 16.022 -3.197 -12.016 1.00 86.81 179 CYS A N 1
ATOM 1344 C CA . CYS A 1 179 ? 15.165 -4.377 -12.193 1.00 86.81 179 CYS A CA 1
ATOM 1345 C C . CYS A 1 179 ? 15.210 -4.934 -13.629 1.00 86.81 179 CYS A C 1
ATOM 1347 O O . CYS A 1 179 ? 15.278 -6.150 -13.817 1.00 86.81 179 CYS A O 1
ATOM 1349 N N . ARG A 1 180 ? 15.189 -4.066 -14.650 1.00 86.19 180 ARG A N 1
ATOM 1350 C CA . ARG A 1 180 ? 15.309 -4.483 -16.060 1.00 86.19 180 ARG A CA 1
ATOM 1351 C C . ARG A 1 180 ? 16.680 -5.087 -16.355 1.00 86.19 180 ARG A C 1
ATOM 1353 O O . ARG A 1 180 ? 16.728 -6.101 -17.042 1.00 86.19 180 ARG A O 1
ATOM 1360 N N . HIS A 1 181 ? 17.749 -4.517 -15.803 1.00 88.94 181 HIS A N 1
ATOM 1361 C CA . HIS A 1 181 ? 19.120 -5.013 -15.922 1.00 88.94 181 HIS A CA 1
ATOM 1362 C C . HIS A 1 181 ? 19.297 -6.397 -15.284 1.00 88.94 181 HIS A C 1
ATOM 1364 O O . HIS A 1 181 ? 19.967 -7.247 -15.867 1.00 88.94 181 HIS A O 1
ATOM 1370 N N . VAL A 1 182 ? 18.636 -6.679 -14.151 1.00 87.44 182 VAL A N 1
ATOM 1371 C CA . VAL A 1 182 ? 18.584 -8.048 -13.601 1.00 87.44 182 VAL A CA 1
ATOM 1372 C C . VAL A 1 182 ? 17.948 -9.004 -14.606 1.00 87.44 182 VAL A C 1
ATOM 1374 O O . VAL A 1 182 ? 18.510 -10.059 -14.885 1.00 87.44 182 VAL A O 1
ATOM 1377 N N . LEU A 1 183 ? 16.790 -8.645 -15.169 1.00 84.31 183 LEU A N 1
ATOM 1378 C CA . LEU A 1 183 ? 16.103 -9.500 -16.139 1.00 84.31 183 LEU A CA 1
ATOM 1379 C C . LEU A 1 183 ? 16.974 -9.732 -17.378 1.00 84.31 183 LEU A C 1
ATOM 1381 O O . LEU A 1 183 ? 17.239 -10.881 -17.725 1.00 84.31 183 LEU A O 1
ATOM 1385 N N . SER A 1 184 ? 17.459 -8.667 -18.023 1.00 84.69 184 SER A N 1
ATOM 1386 C CA . SER A 1 184 ? 18.284 -8.777 -19.230 1.00 84.69 184 SER A CA 1
ATOM 1387 C C . SER A 1 184 ? 19.591 -9.522 -18.974 1.00 84.69 184 SER A C 1
ATOM 1389 O O . SER A 1 184 ? 19.956 -10.358 -19.792 1.00 84.69 184 SER A O 1
ATOM 1391 N N . GLY A 1 185 ? 20.245 -9.281 -17.835 1.00 84.62 185 GLY A N 1
ATOM 1392 C CA . GLY A 1 185 ? 21.482 -9.952 -17.437 1.00 84.62 185 GLY A CA 1
ATOM 1393 C C . GLY A 1 185 ? 21.302 -11.433 -17.093 1.00 84.62 185 GLY A C 1
ATOM 1394 O O . GLY A 1 185 ? 22.266 -12.185 -17.152 1.00 84.62 185 GLY A O 1
ATOM 1395 N N . ILE A 1 186 ? 20.085 -11.885 -16.762 1.00 85.12 186 ILE A N 1
ATOM 1396 C CA . ILE A 1 186 ? 19.766 -13.317 -16.623 1.00 85.12 186 ILE A CA 1
ATOM 1397 C C . ILE A 1 186 ? 19.499 -13.950 -17.997 1.00 85.12 186 ILE A C 1
ATOM 1399 O O . ILE A 1 186 ? 19.957 -15.063 -18.253 1.00 85.12 186 ILE A O 1
ATOM 1403 N N . TYR A 1 187 ? 18.766 -13.263 -18.883 1.00 87.56 187 TYR A N 1
ATOM 1404 C CA . TYR A 1 187 ? 18.474 -13.763 -20.236 1.00 87.56 187 TYR A CA 1
ATOM 1405 C C . TYR A 1 187 ? 19.722 -13.817 -21.129 1.00 87.56 187 TYR A C 1
ATOM 1407 O O . TYR A 1 187 ? 19.893 -14.767 -21.891 1.00 87.56 187 TYR A O 1
ATOM 1415 N N . GLN A 1 188 ? 20.579 -12.801 -21.045 1.00 87.88 188 GLN A N 1
ATOM 1416 C CA . GLN A 1 188 ? 21.874 -12.709 -21.713 1.00 87.88 188 GLN A CA 1
ATOM 1417 C C . GLN A 1 188 ? 22.937 -12.498 -20.628 1.00 87.88 188 GLN A C 1
ATOM 1419 O O . GLN A 1 188 ? 23.072 -11.374 -20.150 1.00 87.88 188 GLN A O 1
ATOM 1424 N N . PRO A 1 189 ? 23.648 -13.563 -20.204 1.00 85.81 189 PRO A N 1
ATOM 1425 C CA . PRO A 1 189 ? 24.561 -13.514 -19.066 1.00 85.81 189 PRO A CA 1
ATOM 1426 C C . PRO A 1 189 ? 25.653 -12.453 -19.230 1.00 85.81 189 PRO A C 1
ATOM 1428 O O . PRO A 1 189 ? 26.657 -12.684 -19.900 1.00 85.81 189 PRO A O 1
ATOM 1431 N N . ASP A 1 190 ? 25.461 -11.303 -18.586 1.00 89.25 190 ASP A N 1
ATOM 1432 C CA . ASP A 1 190 ? 26.427 -10.208 -18.513 1.00 89.25 190 ASP A CA 1
ATOM 1433 C C . ASP A 1 190 ? 26.638 -9.822 -17.047 1.00 89.25 190 ASP A C 1
ATOM 1435 O O . ASP A 1 190 ? 25.772 -9.241 -16.383 1.00 89.25 190 ASP A O 1
ATOM 1439 N N . TRP A 1 191 ? 27.816 -10.169 -16.529 1.00 87.56 191 TRP A N 1
ATOM 1440 C CA . TRP A 1 191 ? 28.170 -9.923 -15.137 1.00 87.56 191 TRP A CA 1
ATOM 1441 C C . TRP A 1 191 ? 28.270 -8.436 -14.799 1.00 87.56 191 TRP A C 1
ATOM 1443 O O . TRP A 1 191 ? 27.957 -8.070 -13.667 1.00 87.56 191 TRP A O 1
ATOM 1453 N N . LEU A 1 192 ? 28.652 -7.577 -15.748 1.00 89.19 192 LEU A N 1
ATOM 1454 C CA . LEU A 1 192 ? 28.783 -6.142 -15.506 1.00 89.19 192 LEU A CA 1
ATOM 1455 C C . LEU A 1 192 ? 27.403 -5.513 -15.279 1.00 89.19 192 LEU A C 1
ATOM 1457 O O . LEU A 1 192 ? 27.195 -4.830 -14.274 1.00 89.19 192 LEU A O 1
ATOM 1461 N N . ILE A 1 193 ? 26.441 -5.833 -16.149 1.00 88.19 193 ILE A N 1
ATOM 1462 C CA . ILE A 1 193 ? 25.045 -5.376 -16.040 1.00 88.19 193 ILE A CA 1
ATOM 1463 C C . ILE A 1 193 ? 24.413 -5.866 -14.730 1.00 88.19 193 ILE A C 1
ATOM 1465 O O . ILE A 1 193 ? 23.734 -5.105 -14.038 1.00 88.19 193 ILE A O 1
ATOM 1469 N N . LEU A 1 194 ? 24.671 -7.122 -14.350 1.00 89.06 194 LEU A N 1
ATOM 1470 C CA . LEU A 1 194 ? 24.185 -7.675 -13.085 1.00 89.06 194 LEU A CA 1
ATOM 1471 C C . LEU A 1 194 ? 24.783 -6.946 -11.876 1.00 89.06 194 LEU A C 1
ATOM 1473 O O . LEU A 1 194 ? 24.047 -6.613 -10.948 1.00 89.06 194 LEU A O 1
ATOM 1477 N N . THR A 1 195 ? 26.091 -6.668 -11.868 1.00 88.81 195 THR A N 1
ATOM 1478 C CA . THR A 1 195 ? 26.726 -5.955 -10.744 1.00 88.81 195 THR A CA 1
ATOM 1479 C C . THR A 1 195 ? 26.207 -4.531 -10.579 1.00 88.81 195 THR A C 1
ATOM 1481 O O . THR A 1 195 ? 25.944 -4.121 -9.447 1.00 88.81 195 THR A O 1
ATOM 1484 N N . ASP A 1 196 ? 25.982 -3.810 -11.681 1.00 87.25 196 ASP A N 1
ATOM 1485 C CA . ASP A 1 196 ? 25.356 -2.487 -11.654 1.00 87.25 196 ASP A CA 1
ATOM 1486 C C . ASP A 1 196 ? 23.935 -2.572 -11.076 1.00 87.25 196 ASP A C 1
ATOM 1488 O O . ASP A 1 196 ? 23.611 -1.880 -10.111 1.00 87.25 196 ASP A O 1
ATOM 1492 N N . ALA A 1 197 ? 23.123 -3.526 -11.540 1.00 89.88 197 ALA A N 1
ATOM 1493 C CA . ALA A 1 197 ? 21.776 -3.736 -11.020 1.00 89.88 197 ALA A CA 1
ATOM 1494 C C . ALA A 1 197 ? 21.746 -4.046 -9.511 1.00 89.88 197 ALA A C 1
ATOM 1496 O O . ALA A 1 197 ? 20.953 -3.469 -8.759 1.00 89.88 197 ALA A O 1
ATOM 1497 N N . PHE A 1 198 ? 22.622 -4.936 -9.037 1.00 91.81 198 PHE A N 1
ATOM 1498 C CA . PHE A 1 198 ? 22.708 -5.266 -7.613 1.00 91.81 198 PHE A CA 1
ATOM 1499 C C . PHE A 1 198 ? 23.242 -4.107 -6.771 1.00 91.81 198 PHE A C 1
ATOM 1501 O O . PHE A 1 198 ? 22.834 -3.981 -5.616 1.00 91.81 198 PHE A O 1
ATOM 1508 N N . SER A 1 199 ? 24.081 -3.229 -7.327 1.00 91.50 199 SER A N 1
ATOM 1509 C CA . SER A 1 199 ? 24.545 -2.032 -6.614 1.00 91.50 199 SER A CA 1
ATOM 1510 C C . SER A 1 199 ? 23.396 -1.088 -6.236 1.00 91.50 199 SER A C 1
ATOM 1512 O O . SER A 1 199 ? 23.467 -0.432 -5.199 1.00 91.50 199 SER A O 1
ATOM 1514 N N . TRP A 1 200 ? 22.305 -1.097 -7.011 1.00 92.25 200 TRP A N 1
ATOM 1515 C CA . TRP A 1 200 ? 21.079 -0.364 -6.703 1.00 92.25 200 TRP A CA 1
ATOM 1516 C C . TRP A 1 200 ? 20.133 -1.155 -5.793 1.00 92.25 200 TRP A C 1
ATOM 1518 O O . TRP A 1 200 ? 19.668 -0.663 -4.762 1.00 92.25 200 TRP A O 1
ATOM 1528 N N . LEU A 1 201 ? 19.831 -2.398 -6.174 1.00 92.81 201 LEU A N 1
ATOM 1529 C CA . LEU A 1 201 ? 18.766 -3.182 -5.544 1.00 92.81 201 LEU A CA 1
ATOM 1530 C C . LEU A 1 201 ? 19.139 -3.715 -4.162 1.00 92.81 201 LEU A C 1
ATOM 1532 O O . LEU A 1 201 ? 18.261 -3.855 -3.313 1.00 92.81 201 LEU A O 1
ATOM 1536 N N . LEU A 1 202 ? 20.413 -4.017 -3.919 1.00 94.75 202 LEU A N 1
ATOM 1537 C CA . LEU A 1 202 ? 20.862 -4.614 -2.664 1.00 94.75 202 LEU A CA 1
ATOM 1538 C C . LEU A 1 202 ? 20.771 -3.620 -1.488 1.00 94.75 202 LEU A C 1
ATOM 1540 O O . LEU A 1 202 ? 20.059 -3.939 -0.530 1.00 94.75 202 LEU A O 1
ATOM 1544 N N . PRO A 1 203 ? 21.380 -2.413 -1.524 1.00 95.75 203 PRO A N 1
ATOM 1545 C CA . PRO A 1 203 ? 21.216 -1.445 -0.438 1.00 95.75 203 PRO A CA 1
ATOM 1546 C C . PRO A 1 203 ? 19.753 -1.038 -0.246 1.00 95.75 203 PRO A C 1
ATOM 1548 O O . PRO A 1 203 ? 19.273 -1.006 0.889 1.00 95.75 203 PRO A O 1
ATOM 1551 N N . PHE A 1 204 ? 19.024 -0.801 -1.341 1.00 95.44 204 PHE A N 1
ATOM 1552 C CA . PHE A 1 204 ? 17.601 -0.476 -1.290 1.00 95.44 204 PHE A CA 1
ATOM 1553 C C . PHE A 1 204 ? 16.771 -1.591 -0.644 1.00 95.44 204 PHE A C 1
ATOM 1555 O O . PHE A 1 204 ? 15.987 -1.331 0.268 1.00 95.44 204 PHE A O 1
ATOM 1562 N N . GLY A 1 205 ? 16.970 -2.840 -1.069 1.00 94.75 205 GLY A N 1
ATOM 1563 C CA . GLY A 1 205 ? 16.259 -4.007 -0.555 1.00 94.75 205 GLY A CA 1
ATOM 1564 C C . GLY A 1 205 ? 16.562 -4.289 0.917 1.00 94.75 205 GLY A C 1
ATOM 1565 O O . GLY A 1 205 ? 15.647 -4.613 1.673 1.00 94.75 205 GLY A O 1
ATOM 1566 N N . LEU A 1 206 ? 17.812 -4.104 1.355 1.00 96.38 206 LEU A N 1
ATOM 1567 C CA . LEU A 1 206 ? 18.184 -4.205 2.771 1.00 96.38 206 LEU A CA 1
ATOM 1568 C C . LEU A 1 206 ? 17.498 -3.128 3.613 1.00 96.38 206 LEU A C 1
ATOM 1570 O O . LEU A 1 206 ? 16.947 -3.438 4.672 1.00 96.38 206 LEU A O 1
ATOM 1574 N N . GLY A 1 207 ? 17.499 -1.885 3.128 1.00 97.06 207 GLY A N 1
ATOM 1575 C CA . GLY A 1 207 ? 16.785 -0.781 3.759 1.00 97.06 207 GLY A CA 1
ATOM 1576 C C . GLY A 1 207 ? 15.296 -1.087 3.881 1.00 97.06 207 GLY A C 1
ATOM 1577 O O . GLY A 1 207 ? 14.743 -1.042 4.979 1.00 97.06 207 GLY A O 1
ATOM 1578 N N . LEU A 1 208 ? 14.668 -1.483 2.772 1.00 94.69 208 LEU A N 1
ATOM 1579 C CA . LEU A 1 208 ? 13.254 -1.847 2.702 1.00 94.69 208 LEU A CA 1
ATOM 1580 C C . LEU A 1 208 ? 12.911 -2.976 3.675 1.00 94.69 208 LEU A C 1
ATOM 1582 O O . LEU A 1 208 ? 11.963 -2.842 4.445 1.00 94.69 208 LEU A O 1
ATOM 1586 N N . GLY A 1 209 ? 13.697 -4.054 3.695 1.00 94.19 209 GLY A N 1
ATOM 1587 C CA . GLY A 1 209 ? 13.492 -5.179 4.604 1.00 94.19 209 GLY A CA 1
ATOM 1588 C C . GLY A 1 209 ? 13.589 -4.769 6.074 1.00 94.19 209 GLY A C 1
ATOM 1589 O O . GLY A 1 209 ? 12.680 -5.054 6.857 1.00 94.19 209 GLY A O 1
ATOM 1590 N N . LEU A 1 210 ? 14.647 -4.047 6.459 1.00 95.25 210 LEU A N 1
ATOM 1591 C CA . LEU A 1 210 ? 14.816 -3.574 7.836 1.00 95.25 210 LEU A CA 1
ATOM 1592 C C . LEU A 1 210 ? 13.711 -2.589 8.245 1.00 95.25 210 LEU A C 1
ATOM 1594 O O . LEU A 1 210 ? 13.202 -2.659 9.369 1.00 95.25 210 LEU A O 1
ATOM 1598 N N . GLY A 1 211 ? 13.321 -1.702 7.331 1.00 95.88 211 GLY A N 1
ATOM 1599 C CA . GLY A 1 211 ? 12.217 -0.769 7.510 1.00 95.88 211 GLY A CA 1
ATOM 1600 C C . GLY A 1 211 ? 10.900 -1.507 7.736 1.00 95.88 211 GLY A C 1
ATOM 1601 O O . GLY A 1 211 ? 10.254 -1.293 8.760 1.00 95.88 211 GLY A O 1
ATOM 1602 N N . MET A 1 212 ? 10.548 -2.466 6.872 1.00 92.75 212 MET A N 1
ATOM 1603 C CA . MET A 1 212 ? 9.325 -3.265 7.012 1.00 92.75 212 MET A CA 1
ATOM 1604 C C . MET A 1 212 ? 9.254 -3.968 8.373 1.00 92.75 212 MET A C 1
ATOM 1606 O O . MET A 1 212 ? 8.214 -3.938 9.030 1.00 92.75 212 MET A O 1
ATOM 1610 N N . LEU A 1 213 ? 10.358 -4.556 8.841 1.00 93.38 213 LEU A N 1
ATOM 1611 C CA . LEU A 1 213 ? 10.422 -5.223 10.149 1.00 93.38 213 LEU A CA 1
ATOM 1612 C C . LEU A 1 213 ? 10.336 -4.248 11.334 1.00 93.38 213 LEU A C 1
ATOM 1614 O O . LEU A 1 213 ? 9.835 -4.614 12.399 1.00 93.38 213 LEU A O 1
ATOM 1618 N N . SER A 1 214 ? 10.833 -3.023 11.172 1.00 93.94 214 SER A N 1
ATOM 1619 C CA . SER A 1 214 ? 10.818 -1.994 12.218 1.00 93.94 214 SER A CA 1
ATOM 1620 C C . SER A 1 214 ? 9.452 -1.318 12.309 1.00 93.94 214 SER A C 1
ATOM 1622 O O . SER A 1 214 ? 8.845 -1.277 13.379 1.00 93.94 214 SER A O 1
ATOM 1624 N N . PHE A 1 215 ? 8.927 -0.840 11.183 1.00 93.81 215 PHE A N 1
ATOM 1625 C CA . PHE A 1 215 ? 7.668 -0.105 11.128 1.00 93.81 215 PHE A CA 1
ATOM 1626 C C . PHE A 1 215 ? 6.443 -1.006 11.275 1.00 93.81 215 PHE A C 1
ATOM 1628 O O . PHE A 1 215 ? 5.459 -0.555 11.853 1.00 93.81 215 PHE A O 1
ATOM 1635 N N . SER A 1 216 ? 6.492 -2.284 10.873 1.00 93.31 216 SER A N 1
ATOM 1636 C CA . SER A 1 216 ? 5.394 -3.224 11.175 1.00 93.31 216 SER A CA 1
ATOM 1637 C C . SER A 1 216 ? 5.149 -3.344 12.680 1.00 93.31 216 SER A C 1
ATOM 1639 O O . SER A 1 216 ? 3.998 -3.340 13.107 1.00 93.31 216 SER A O 1
ATOM 1641 N N . LYS A 1 217 ? 6.208 -3.338 13.504 1.00 93.19 217 LYS A N 1
ATOM 1642 C CA . LYS A 1 217 ? 6.085 -3.333 14.972 1.00 93.19 217 LYS A CA 1
ATOM 1643 C C . LYS A 1 217 ? 5.482 -2.036 15.498 1.00 93.19 217 LYS A C 1
ATOM 1645 O O . LYS A 1 217 ? 4.691 -2.082 16.434 1.00 93.19 217 LYS A O 1
ATOM 1650 N N . VAL A 1 218 ? 5.833 -0.894 14.903 1.00 94.19 218 VAL A N 1
ATOM 1651 C CA . VAL A 1 218 ? 5.239 0.407 15.257 1.00 94.19 218 VAL A CA 1
ATOM 1652 C C . VAL A 1 218 ? 3.747 0.414 14.928 1.00 94.19 218 VAL A C 1
ATOM 1654 O O . VAL A 1 218 ? 2.940 0.783 15.775 1.00 94.19 218 VAL A O 1
ATOM 1657 N N . VAL A 1 219 ? 3.362 -0.049 13.736 1.00 93.12 219 VAL A N 1
ATOM 1658 C CA . VAL A 1 219 ? 1.953 -0.158 13.333 1.00 93.12 219 VAL A CA 1
ATOM 1659 C C . VAL A 1 219 ? 1.200 -1.128 14.246 1.00 93.12 219 VAL A C 1
ATOM 1661 O O . VAL A 1 219 ? 0.141 -0.773 14.755 1.00 93.12 219 VAL A O 1
ATOM 1664 N N . ALA A 1 220 ? 1.762 -2.305 14.534 1.00 93.12 220 ALA A N 1
ATOM 1665 C CA . ALA A 1 220 ? 1.170 -3.272 15.461 1.00 93.12 220 ALA A CA 1
ATOM 1666 C C . ALA A 1 220 ? 0.998 -2.689 16.875 1.00 93.12 220 ALA A C 1
ATOM 1668 O O . ALA A 1 220 ? -0.026 -2.893 17.530 1.00 93.12 220 ALA A O 1
ATOM 1669 N N . PHE A 1 221 ? 1.980 -1.921 17.351 1.00 94.88 221 PHE A N 1
ATOM 1670 C CA . PHE A 1 221 ? 1.893 -1.203 18.620 1.00 94.88 221 PHE A CA 1
ATOM 1671 C C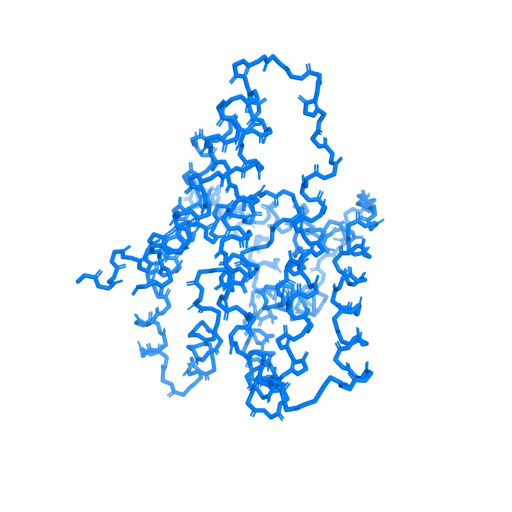 . PHE A 1 221 ? 0.760 -0.165 18.613 1.00 94.88 221 PHE A C 1
ATOM 1673 O O . PHE A 1 221 ? -0.026 -0.113 19.558 1.00 94.88 221 PHE A O 1
ATOM 1680 N N . LEU A 1 222 ? 0.628 0.618 17.538 1.00 94.38 222 LEU A N 1
ATOM 1681 C CA . LEU A 1 222 ? -0.452 1.597 17.391 1.00 94.38 222 LEU A CA 1
ATOM 1682 C C . LEU A 1 222 ? -1.831 0.928 17.356 1.00 94.38 222 LEU A C 1
ATOM 1684 O O . LEU A 1 222 ? -2.728 1.381 18.059 1.00 94.38 222 LEU A O 1
ATOM 1688 N N . ILE A 1 223 ? -1.988 -0.174 16.619 1.00 92.50 223 ILE A N 1
ATOM 1689 C CA . ILE A 1 223 ? -3.250 -0.927 16.574 1.00 92.50 223 ILE A CA 1
ATOM 1690 C C . ILE A 1 223 ? -3.589 -1.509 17.953 1.00 92.50 223 ILE A C 1
ATOM 1692 O O . ILE A 1 223 ? -4.728 -1.406 18.390 1.00 92.50 223 ILE A O 1
ATOM 1696 N N . SER A 1 224 ? -2.613 -2.058 18.680 1.00 92.50 224 SER A N 1
ATOM 1697 C CA . SER A 1 224 ? -2.861 -2.688 19.989 1.00 92.50 224 SER A CA 1
ATOM 1698 C C . SER A 1 224 ? -3.122 -1.699 21.132 1.00 92.50 224 SER A C 1
ATOM 1700 O O . SER A 1 2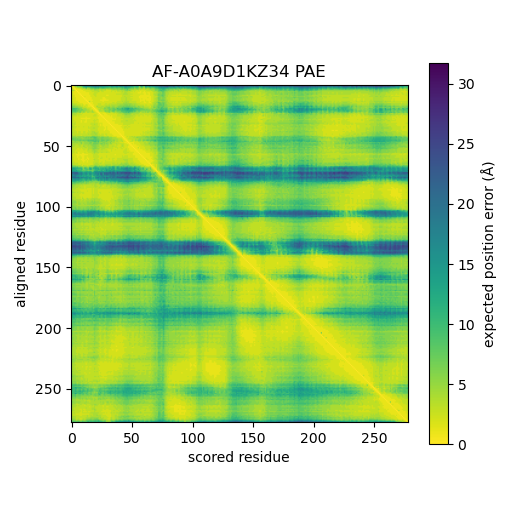24 ? -3.921 -1.998 22.016 1.00 92.50 224 SER A O 1
ATOM 1702 N N . HIS A 1 225 ? -2.476 -0.528 21.133 1.00 94.06 225 HIS A N 1
ATOM 1703 C CA . HIS A 1 225 ? -2.565 0.441 22.239 1.00 94.06 225 HIS A CA 1
ATOM 1704 C C . HIS A 1 225 ? -3.451 1.655 21.922 1.00 94.06 225 HIS A C 1
ATOM 1706 O O . HIS A 1 225 ? -4.009 2.266 22.833 1.00 94.06 225 HIS A O 1
ATOM 1712 N N . TYR A 1 226 ? -3.604 2.005 20.642 1.00 93.44 226 TYR A N 1
ATOM 1713 C CA . TYR A 1 226 ? -4.344 3.179 20.164 1.00 93.44 226 TYR A CA 1
ATOM 1714 C C . TYR A 1 226 ? -5.365 2.824 19.068 1.00 93.44 226 TYR A C 1
ATOM 1716 O O . TYR A 1 226 ? -5.696 3.679 18.243 1.00 93.44 226 TYR A O 1
ATOM 1724 N N . ALA A 1 227 ? -5.906 1.596 19.104 1.00 92.06 227 ALA A N 1
ATOM 1725 C CA . ALA A 1 227 ? -6.820 1.009 18.117 1.00 92.06 227 ALA A CA 1
ATOM 1726 C C . ALA A 1 227 ? -7.807 2.014 17.505 1.00 92.06 227 ALA A C 1
ATOM 1728 O O . ALA A 1 227 ? -7.779 2.265 16.303 1.00 92.06 227 ALA A O 1
ATOM 1729 N N . THR A 1 228 ? -8.649 2.646 18.330 1.00 93.00 228 THR A N 1
ATOM 1730 C CA . THR A 1 228 ? -9.701 3.557 17.857 1.00 93.00 228 THR A CA 1
ATOM 1731 C C . THR A 1 228 ? -9.136 4.737 17.062 1.00 93.00 228 THR A C 1
ATOM 1733 O O . THR A 1 228 ? -9.689 5.090 16.026 1.00 93.00 228 THR A O 1
ATOM 1736 N N . LEU A 1 229 ? -8.026 5.341 17.505 1.00 94.31 229 LEU A N 1
ATOM 1737 C CA . LEU A 1 229 ? -7.402 6.466 16.795 1.00 94.31 229 LEU A CA 1
ATOM 1738 C C . LEU A 1 229 ? -6.761 6.008 15.482 1.00 94.31 229 LEU A C 1
ATOM 1740 O O . LEU A 1 229 ? -6.904 6.685 14.464 1.00 94.31 229 LEU A O 1
ATOM 1744 N N . THR A 1 230 ? -6.104 4.846 15.491 1.00 93.94 230 THR A N 1
ATOM 1745 C CA . THR A 1 230 ? -5.505 4.243 14.296 1.00 93.94 230 THR A CA 1
ATOM 1746 C C . THR A 1 230 ? -6.564 3.899 13.252 1.00 93.94 230 THR A C 1
ATOM 1748 O O . THR A 1 230 ? -6.392 4.250 12.087 1.00 93.94 230 THR A O 1
ATOM 1751 N N . TYR A 1 231 ? -7.696 3.313 13.652 1.00 93.06 231 TYR A N 1
ATOM 1752 C CA . TYR A 1 231 ? -8.800 3.026 12.735 1.00 93.06 231 TYR A CA 1
ATOM 1753 C C . TYR A 1 231 ? -9.506 4.287 12.235 1.00 93.06 231 TYR A C 1
ATOM 1755 O O . TYR A 1 231 ? -9.854 4.342 11.059 1.00 93.06 231 TYR A O 1
ATOM 1763 N N . CYS A 1 232 ? -9.658 5.334 13.057 1.00 94.50 232 CYS A N 1
ATOM 1764 C CA . CYS A 1 232 ? -10.146 6.630 12.571 1.00 94.50 232 CYS A CA 1
ATOM 1765 C C . CYS A 1 232 ? -9.221 7.217 11.495 1.00 94.50 232 CYS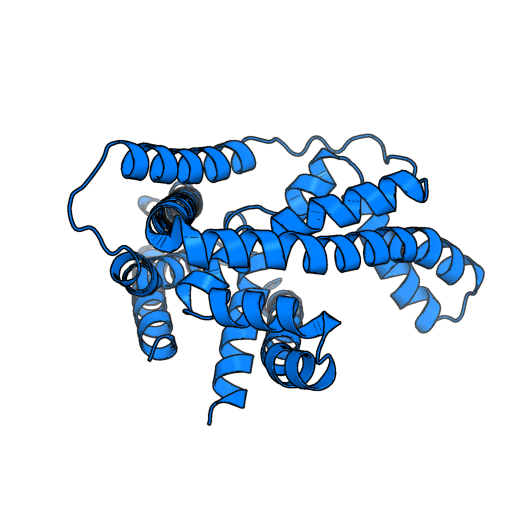 A C 1
ATOM 1767 O O . CYS A 1 232 ? -9.702 7.707 10.475 1.00 94.50 232 CYS A O 1
ATOM 1769 N N . PHE A 1 233 ? -7.905 7.136 11.694 1.00 94.06 233 PHE A N 1
ATOM 1770 C CA . PHE A 1 233 ? -6.917 7.575 10.709 1.00 94.06 233 PHE A CA 1
ATOM 1771 C C . PHE A 1 233 ? -6.975 6.750 9.416 1.00 94.06 233 PHE A C 1
ATOM 1773 O O . PHE A 1 233 ? -7.063 7.322 8.330 1.00 94.06 233 PHE A O 1
ATOM 1780 N N . MET A 1 234 ? -7.014 5.418 9.518 1.00 92.44 234 MET A N 1
ATOM 1781 C CA . MET A 1 234 ? -7.161 4.521 8.365 1.00 92.44 234 MET A CA 1
ATOM 1782 C C . MET A 1 234 ? -8.470 4.759 7.603 1.00 92.44 234 MET A C 1
ATOM 1784 O O . MET A 1 234 ? -8.459 4.770 6.374 1.00 92.44 234 MET A O 1
ATOM 1788 N N . LEU A 1 235 ? -9.577 5.018 8.308 1.00 93.25 235 LEU A N 1
ATOM 1789 C CA . LEU A 1 235 ? -10.852 5.393 7.696 1.00 93.25 235 LEU A CA 1
ATOM 1790 C C . LEU A 1 235 ? -10.728 6.701 6.903 1.00 93.25 235 LEU A C 1
ATOM 1792 O O . LEU A 1 235 ? -11.239 6.796 5.790 1.00 93.25 235 LEU A O 1
ATOM 1796 N N . GLY A 1 236 ? -10.024 7.694 7.455 1.00 93.94 236 GLY A N 1
ATOM 1797 C CA . GLY A 1 236 ? -9.740 8.957 6.775 1.00 93.94 236 GLY A CA 1
ATOM 1798 C C . GLY A 1 236 ? -8.961 8.759 5.478 1.00 93.94 236 GLY A C 1
ATOM 1799 O O . GLY A 1 236 ? -9.343 9.286 4.436 1.00 93.94 236 GLY A O 1
ATOM 1800 N N . ILE A 1 237 ? -7.920 7.930 5.512 1.00 91.19 237 ILE A N 1
ATOM 1801 C CA . ILE A 1 237 ? -7.150 7.555 4.320 1.00 91.19 237 ILE A CA 1
ATOM 1802 C C . ILE A 1 237 ? -8.029 6.832 3.289 1.00 91.19 237 ILE A C 1
ATOM 1804 O O . ILE A 1 237 ? -7.954 7.101 2.087 1.00 91.19 237 ILE A O 1
ATOM 1808 N N . MET A 1 238 ? -8.870 5.903 3.740 1.00 91.25 238 MET A N 1
ATOM 1809 C CA . MET A 1 238 ? -9.734 5.104 2.871 1.00 91.25 238 MET A CA 1
ATOM 1810 C C . MET A 1 238 ? -10.799 5.960 2.173 1.00 91.25 238 MET A C 1
ATOM 1812 O O . MET A 1 238 ? -11.009 5.823 0.971 1.00 91.25 238 MET A O 1
ATOM 1816 N N . LEU A 1 239 ? -11.413 6.909 2.884 1.00 92.69 239 LEU A N 1
ATOM 1817 C CA . LEU A 1 239 ? -12.354 7.858 2.282 1.00 92.69 239 LEU A CA 1
ATOM 1818 C C . LEU A 1 239 ? -11.654 8.915 1.419 1.00 92.69 239 LEU A C 1
ATOM 1820 O O . LEU A 1 239 ? -12.173 9.279 0.365 1.00 92.69 239 LEU A O 1
ATOM 1824 N N . GLY A 1 240 ? -10.468 9.378 1.821 1.00 91.69 240 GLY A N 1
ATOM 1825 C CA . GLY A 1 240 ? -9.655 10.299 1.024 1.00 91.69 240 GLY A CA 1
ATOM 1826 C C . GLY A 1 240 ? -9.234 9.692 -0.317 1.00 91.69 240 GLY A C 1
ATOM 1827 O O . GLY A 1 240 ? -9.326 10.353 -1.351 1.00 91.69 240 GLY A O 1
ATOM 1828 N N . SER A 1 241 ? -8.837 8.417 -0.317 1.00 88.50 241 SER A N 1
ATOM 1829 C CA . SER A 1 241 ? -8.511 7.673 -1.543 1.00 88.50 241 SER A CA 1
ATOM 1830 C C . SER A 1 241 ? -9.748 7.429 -2.405 1.00 88.50 241 SER A C 1
ATOM 1832 O O . SER A 1 241 ? -9.701 7.703 -3.601 1.00 88.50 241 SER A O 1
ATOM 1834 N N . LEU A 1 242 ? -10.878 7.031 -1.810 1.00 90.50 242 LEU A N 1
ATOM 1835 C CA . LEU A 1 242 ? -12.144 6.884 -2.535 1.00 90.50 242 LEU A CA 1
ATOM 1836 C C . LEU A 1 242 ? -12.565 8.190 -3.231 1.00 90.50 242 LEU A C 1
ATOM 1838 O O . LEU A 1 242 ? -12.950 8.174 -4.399 1.00 90.50 242 LEU A O 1
ATOM 1842 N N . TRP A 1 243 ? -12.446 9.331 -2.546 1.00 91.12 243 TRP A N 1
ATOM 1843 C CA . TRP A 1 243 ? -12.707 10.640 -3.146 1.00 91.12 243 TRP A CA 1
ATOM 1844 C C . TRP A 1 243 ? -11.764 10.932 -4.317 1.00 91.12 243 TRP A C 1
ATOM 1846 O O . TRP A 1 243 ? -12.218 11.312 -5.397 1.00 91.12 243 TRP A O 1
ATOM 1856 N N . LEU A 1 244 ? -10.456 10.731 -4.120 1.00 87.31 244 LEU A N 1
ATOM 1857 C CA . LEU A 1 244 ? -9.439 10.983 -5.140 1.00 87.31 244 LEU A CA 1
ATOM 1858 C C . LEU A 1 244 ? -9.675 10.157 -6.410 1.00 87.31 244 LEU A C 1
ATOM 1860 O O . LEU A 1 244 ? -9.476 10.665 -7.507 1.00 87.31 244 LEU A O 1
ATOM 1864 N N . MET A 1 245 ? -10.123 8.913 -6.260 1.00 86.25 245 MET A N 1
ATOM 1865 C CA . MET A 1 245 ? -10.459 8.038 -7.380 1.00 86.25 245 MET A CA 1
ATOM 1866 C C . MET A 1 245 ? -11.674 8.526 -8.172 1.00 86.25 245 MET A C 1
ATOM 1868 O O . MET A 1 245 ? -11.677 8.480 -9.400 1.00 86.25 245 MET A O 1
ATOM 1872 N N . LEU A 1 246 ? -12.734 8.941 -7.476 1.00 88.00 246 LEU A N 1
ATOM 1873 C CA . LEU A 1 246 ? -14.029 9.208 -8.102 1.00 88.00 246 LEU A CA 1
ATOM 1874 C C . LEU A 1 246 ? -14.148 10.630 -8.666 1.00 88.00 246 LEU A C 1
ATOM 1876 O O . LEU A 1 246 ? -14.924 10.837 -9.599 1.00 88.00 246 LEU A O 1
ATOM 1880 N N . LYS A 1 247 ? -13.388 11.601 -8.138 1.00 88.06 247 LYS A N 1
ATOM 1881 C CA . LYS A 1 247 ? -13.527 13.027 -8.495 1.00 88.06 247 LYS A CA 1
ATOM 1882 C C . LYS A 1 247 ? -13.277 13.325 -9.982 1.00 88.06 247 LYS A C 1
ATOM 1884 O O . LYS A 1 247 ? -13.909 14.221 -10.529 1.00 88.06 247 LYS A O 1
ATOM 1889 N N . ASP A 1 248 ? -12.371 12.582 -10.623 1.00 82.69 248 ASP A N 1
ATOM 1890 C CA . ASP A 1 248 ? -11.910 12.854 -11.993 1.00 82.69 248 ASP A CA 1
ATOM 1891 C C . ASP A 1 248 ? -12.684 12.040 -13.048 1.00 82.69 248 ASP A C 1
ATOM 1893 O O . ASP A 1 248 ? -12.353 12.072 -14.234 1.00 82.69 248 ASP A O 1
ATOM 1897 N N . ILE A 1 249 ? -13.723 11.295 -12.644 1.00 86.00 249 ILE A N 1
ATOM 1898 C CA . ILE A 1 249 ? -14.565 10.531 -13.570 1.00 86.00 249 ILE A CA 1
ATOM 1899 C C . ILE A 1 249 ? -15.571 11.491 -14.217 1.00 86.00 249 ILE A C 1
ATOM 1901 O O . ILE A 1 249 ? -16.478 11.975 -13.534 1.00 86.00 249 ILE A O 1
ATOM 1905 N N . PRO A 1 250 ? -15.513 11.726 -15.540 1.00 85.12 250 PRO A N 1
ATOM 1906 C CA . PRO A 1 250 ? -16.441 12.617 -16.215 1.00 85.12 250 PRO A CA 1
ATOM 1907 C C . PRO A 1 250 ? -17.740 11.856 -16.521 1.00 85.12 250 PRO A C 1
ATOM 1909 O O . PRO A 1 250 ? -18.115 11.667 -17.677 1.00 85.12 250 PRO A O 1
ATOM 1912 N N . PHE A 1 251 ? -18.415 11.376 -15.472 1.00 81.44 251 PHE A N 1
ATOM 1913 C CA . PHE A 1 251 ? -19.484 10.376 -15.538 1.00 81.44 251 PHE A CA 1
ATOM 1914 C C . PHE A 1 251 ? -20.588 10.741 -16.540 1.00 81.44 251 PHE A C 1
ATOM 1916 O O . PHE A 1 251 ? -20.978 9.921 -17.367 1.00 81.44 251 PHE A O 1
ATOM 1923 N N . PHE A 1 252 ? -21.020 12.003 -16.530 1.00 83.75 252 PHE A N 1
ATOM 1924 C CA . PHE A 1 252 ? -22.076 12.509 -17.410 1.00 83.75 252 PHE A CA 1
ATOM 1925 C C . PHE A 1 252 ? -21.659 12.667 -18.878 1.00 83.75 252 PHE A C 1
ATOM 1927 O O . PHE A 1 252 ? -22.522 12.754 -19.744 1.00 83.75 252 PHE A O 1
ATOM 1934 N N . SER A 1 253 ? -20.357 12.689 -19.172 1.00 85.94 253 SER A N 1
ATOM 1935 C CA . SER A 1 253 ? -19.845 12.736 -20.550 1.00 85.94 253 SER A CA 1
ATOM 1936 C C . SER A 1 253 ? -19.732 11.350 -21.197 1.00 85.94 253 SER A C 1
ATOM 1938 O O . SER A 1 253 ? -19.551 11.241 -22.409 1.00 85.94 253 SER A O 1
ATOM 1940 N N . LEU A 1 254 ? -19.831 10.280 -20.401 1.00 85.31 254 LEU A N 1
ATOM 1941 C CA . LEU A 1 254 ? -19.730 8.907 -20.883 1.00 85.31 254 LEU A CA 1
ATOM 1942 C C . LEU A 1 254 ? -21.032 8.468 -21.559 1.00 85.31 254 LEU A C 1
ATOM 1944 O O . LEU A 1 254 ? -22.122 8.881 -21.171 1.00 85.31 254 LEU A O 1
ATOM 1948 N N . SER A 1 255 ? -20.930 7.556 -22.530 1.00 89.69 255 SER A N 1
ATOM 1949 C CA . SER A 1 255 ? -22.117 6.924 -23.124 1.00 89.69 255 SER A CA 1
ATOM 1950 C C . SER A 1 255 ? -22.954 6.179 -22.073 1.00 89.69 255 SER A C 1
ATOM 1952 O O . SER A 1 255 ? -22.415 5.635 -21.107 1.00 89.69 255 SER A O 1
ATOM 1954 N N . LEU A 1 256 ? -24.266 6.072 -22.303 1.00 89.31 256 LEU A N 1
ATOM 1955 C CA . LEU A 1 256 ? -25.199 5.403 -21.387 1.00 89.31 256 LEU A CA 1
ATOM 1956 C C . LEU A 1 256 ? -24.798 3.947 -21.084 1.00 89.31 256 LEU A C 1
ATOM 1958 O O . LEU A 1 256 ? -24.895 3.499 -19.947 1.00 89.31 256 LEU A O 1
ATOM 1962 N N . CYS A 1 257 ? -24.253 3.235 -22.076 1.00 88.31 257 CYS A N 1
ATOM 1963 C CA . CYS A 1 257 ? -23.711 1.888 -21.888 1.00 88.31 257 CYS A CA 1
ATOM 1964 C C . CYS A 1 257 ? -22.559 1.867 -20.865 1.00 88.31 257 CYS A C 1
ATOM 1966 O O . CYS A 1 257 ? -22.551 1.040 -19.957 1.00 88.31 257 CYS A O 1
ATOM 1968 N N . HIS A 1 258 ? -21.622 2.818 -20.952 1.00 87.19 258 HIS A N 1
ATOM 1969 C CA . HIS A 1 258 ? -20.501 2.910 -20.012 1.00 87.19 258 HIS A CA 1
ATOM 1970 C C . HIS A 1 258 ? -20.952 3.303 -18.602 1.00 87.19 258 HIS A C 1
ATOM 1972 O O . HIS A 1 258 ? -20.385 2.810 -17.631 1.00 87.19 258 HIS A O 1
ATOM 1978 N N . GLN A 1 259 ? -21.977 4.148 -18.478 1.00 89.00 259 GLN A N 1
ATOM 1979 C CA . GLN A 1 259 ? -22.546 4.519 -17.181 1.00 89.00 259 GLN A CA 1
ATOM 1980 C C . GLN A 1 259 ? -23.197 3.313 -16.489 1.00 89.00 259 GLN A C 1
ATOM 1982 O O . GLN A 1 259 ? -22.885 3.030 -15.333 1.00 89.00 259 GLN A O 1
ATOM 1987 N N . VAL A 1 260 ? -24.043 2.564 -17.208 1.00 91.81 260 VAL A N 1
ATOM 1988 C CA . VAL A 1 260 ? -24.731 1.373 -16.677 1.00 91.81 260 VAL A CA 1
ATOM 1989 C C . VAL A 1 260 ? -23.730 0.277 -16.316 1.00 91.81 260 VAL A C 1
ATOM 1991 O O . VAL A 1 260 ? -23.782 -0.259 -15.210 1.00 91.81 260 VAL A O 1
ATOM 1994 N N . LEU A 1 261 ? -22.783 -0.025 -17.211 1.00 92.00 261 LEU A N 1
ATOM 1995 C CA . LEU A 1 261 ? -21.719 -0.994 -16.932 1.00 92.00 261 LEU A CA 1
ATOM 1996 C C . LEU A 1 261 ? -20.854 -0.552 -15.749 1.00 92.00 261 LEU A C 1
ATOM 1998 O O . LEU A 1 261 ? -20.537 -1.364 -14.885 1.00 92.00 261 LEU A O 1
ATOM 2002 N N . GLY A 1 262 ? -20.504 0.733 -15.680 1.00 90.50 262 GLY A N 1
ATOM 2003 C CA . GLY A 1 262 ? -19.716 1.299 -14.592 1.00 90.50 262 GLY A CA 1
ATOM 2004 C C . GLY A 1 262 ? -20.411 1.189 -13.237 1.00 90.50 262 GLY A C 1
ATOM 2005 O O . GLY A 1 262 ? -19.793 0.742 -12.275 1.00 90.50 262 GLY A O 1
ATOM 2006 N N . MET A 1 263 ? -21.700 1.528 -13.158 1.00 92.50 263 MET A N 1
ATOM 2007 C CA . MET A 1 263 ? -22.497 1.353 -11.937 1.00 92.50 263 MET A CA 1
ATOM 2008 C C . MET A 1 263 ? -22.637 -0.124 -11.556 1.00 92.50 263 MET A C 1
ATOM 2010 O O . MET A 1 263 ? -22.492 -0.465 -10.384 1.00 92.50 263 MET A O 1
ATOM 2014 N N . GLY A 1 264 ? -22.857 -1.008 -12.535 1.00 94.56 264 GLY A N 1
ATOM 2015 C CA . GLY A 1 264 ? -22.901 -2.452 -12.304 1.00 94.56 264 GLY A CA 1
ATOM 2016 C C . GLY A 1 264 ? -21.593 -2.987 -11.716 1.00 94.56 264 GLY A C 1
ATOM 2017 O O . GLY A 1 264 ? -21.619 -3.743 -10.748 1.00 94.56 264 GLY A O 1
ATOM 2018 N N . LEU A 1 265 ? -20.447 -2.540 -12.237 1.00 93.00 265 LEU A N 1
ATOM 2019 C CA . LEU A 1 265 ? -19.130 -2.883 -11.696 1.00 93.00 265 LEU A CA 1
ATOM 2020 C C . LEU A 1 265 ? -18.878 -2.270 -10.317 1.00 93.00 265 LEU A C 1
ATOM 2022 O O . LEU A 1 265 ? -18.277 -2.930 -9.478 1.00 93.00 265 LEU A O 1
ATOM 2026 N N . PHE A 1 266 ? -19.350 -1.049 -10.059 1.00 94.12 266 PHE A N 1
ATOM 2027 C CA . PHE A 1 266 ? -19.243 -0.417 -8.744 1.00 94.12 266 PHE A CA 1
ATOM 2028 C C . PHE A 1 266 ? -19.986 -1.232 -7.677 1.00 94.12 266 PHE A C 1
ATOM 2030 O O . PHE A 1 266 ? -19.407 -1.587 -6.652 1.00 94.12 266 PHE A O 1
ATOM 2037 N N . VAL A 1 267 ? -21.240 -1.611 -7.947 1.00 95.94 267 VAL A N 1
ATOM 2038 C CA . VAL A 1 267 ? -22.027 -2.480 -7.054 1.00 95.94 267 VAL A CA 1
ATOM 2039 C C . VAL A 1 267 ? -21.391 -3.866 -6.941 1.00 95.94 267 VAL A C 1
ATOM 2041 O O . VAL A 1 267 ? -21.242 -4.383 -5.837 1.00 95.94 267 VAL A O 1
ATOM 2044 N N . GLY A 1 268 ? -20.940 -4.442 -8.059 1.00 94.69 268 GLY A N 1
ATOM 2045 C CA . GLY A 1 268 ? -20.220 -5.715 -8.063 1.00 94.69 268 GLY A CA 1
ATOM 2046 C C . GLY A 1 268 ? -18.941 -5.679 -7.220 1.00 94.69 268 GLY A C 1
ATOM 2047 O O . GLY A 1 268 ? -18.627 -6.658 -6.550 1.00 94.69 268 GLY A O 1
ATOM 2048 N N . GLY A 1 269 ? -18.234 -4.548 -7.197 1.00 93.56 269 GLY A N 1
ATOM 2049 C CA . GLY A 1 269 ? -17.080 -4.320 -6.332 1.00 93.56 269 GLY A CA 1
ATOM 2050 C C . GLY A 1 269 ? -17.450 -4.322 -4.848 1.00 93.56 269 GLY A C 1
ATOM 2051 O O . GLY A 1 269 ? -16.788 -5.002 -4.067 1.00 93.56 269 GLY A O 1
ATOM 2052 N N . ILE A 1 270 ? -18.526 -3.626 -4.466 1.00 94.94 270 ILE A N 1
ATOM 2053 C CA . ILE A 1 270 ? -19.028 -3.610 -3.078 1.00 94.94 270 ILE A CA 1
ATOM 2054 C C . ILE A 1 270 ? -19.342 -5.035 -2.611 1.00 94.94 270 ILE A C 1
ATOM 2056 O O . ILE A 1 270 ? -18.844 -5.471 -1.573 1.00 94.94 270 ILE A O 1
ATOM 2060 N N . GLU A 1 271 ? -20.125 -5.767 -3.405 1.00 93.69 271 GLU A N 1
ATOM 2061 C CA . GLU A 1 271 ? -20.513 -7.148 -3.106 1.00 93.69 271 GLU A CA 1
ATOM 2062 C C . GLU A 1 271 ? -19.299 -8.082 -3.050 1.00 93.69 271 GLU A C 1
ATOM 2064 O O . GLU A 1 271 ? -19.191 -8.908 -2.147 1.00 93.69 271 GLU A O 1
ATOM 2069 N N . CYS A 1 272 ? -18.341 -7.927 -3.971 1.00 92.75 272 CYS A N 1
ATOM 2070 C CA . CYS A 1 272 ? -17.106 -8.711 -3.980 1.00 92.75 272 CYS A CA 1
ATOM 2071 C C . CYS A 1 272 ? -16.332 -8.549 -2.666 1.00 92.75 272 CYS A C 1
ATOM 2073 O O . CYS A 1 272 ? -15.953 -9.547 -2.051 1.00 92.75 272 CYS A O 1
ATOM 2075 N N . THR A 1 273 ? -16.141 -7.313 -2.198 1.00 92.75 273 THR A N 1
ATOM 2076 C CA . THR A 1 273 ? -15.463 -7.064 -0.919 1.00 92.75 273 THR A CA 1
ATOM 2077 C C . THR A 1 273 ? -16.241 -7.657 0.249 1.00 92.75 273 THR A C 1
ATOM 2079 O O . THR A 1 273 ? -15.654 -8.370 1.060 1.00 92.75 273 THR A O 1
ATOM 2082 N N . TYR A 1 274 ? -17.558 -7.452 0.296 1.00 88.38 274 TYR A N 1
ATOM 2083 C CA . TYR A 1 274 ? -18.409 -7.984 1.361 1.00 88.38 274 TYR A CA 1
ATOM 2084 C C . TYR A 1 274 ? -18.373 -9.523 1.445 1.00 88.38 274 TYR A C 1
ATOM 2086 O O . TYR A 1 274 ? -18.346 -10.100 2.534 1.00 88.38 274 TYR A O 1
ATOM 2094 N N . LEU A 1 275 ? -18.330 -10.208 0.298 1.00 89.12 275 LEU A N 1
ATOM 2095 C CA . LEU A 1 275 ? -18.193 -11.666 0.229 1.00 89.12 275 LEU A CA 1
ATOM 2096 C C . LEU A 1 275 ? -16.800 -12.158 0.634 1.00 89.12 275 LEU A C 1
ATOM 2098 O O . LEU A 1 275 ? -16.678 -13.274 1.132 1.00 89.12 275 LEU A O 1
ATOM 2102 N N . LEU A 1 276 ? -15.756 -11.361 0.397 1.00 87.44 276 LEU A N 1
ATOM 2103 C CA . LEU A 1 276 ? -14.379 -11.699 0.764 1.00 87.44 276 LEU A CA 1
ATOM 2104 C C . LEU A 1 276 ? -14.053 -11.385 2.229 1.00 87.44 276 LEU A C 1
ATOM 2106 O O . LEU A 1 276 ? -13.111 -11.976 2.768 1.00 87.44 276 LEU A O 1
ATOM 2110 N N . GLU A 1 277 ? -14.786 -10.464 2.852 1.00 79.88 277 GLU A N 1
ATOM 2111 C CA . GLU A 1 277 ? -14.701 -10.160 4.284 1.00 79.88 277 GLU A CA 1
ATOM 2112 C C . GLU A 1 277 ? -15.175 -11.353 5.138 1.00 79.88 277 GLU A C 1
ATOM 2114 O O . GLU A 1 277 ? -14.521 -11.696 6.121 1.00 79.88 277 GLU A O 1
ATOM 2119 N N . LYS A 1 278 ? -16.249 -12.041 4.722 1.00 70.00 278 LYS A N 1
ATOM 2120 C CA . LYS A 1 278 ? -16.745 -13.286 5.347 1.00 70.00 278 LYS A CA 1
ATOM 2121 C C . LYS A 1 278 ? -15.835 -14.487 5.040 1.00 70.00 278 LYS A C 1
ATOM 2123 O O . LYS A 1 278 ? -15.564 -15.328 5.932 1.00 70.00 278 LYS A O 1
#

Foldseek 3Di:
DPLQLLLQLLLLLLLQLVAPLFHSLLSCLLLPNLLVLLVLLLCCVVPVPVSCVSCVSSVNSNVCNNVVCVVVVVVPCVPQVLLVLLLVLLSLVLSLVSLVVLQDDPDDDVLLVVLLQVLLCVLVVQVPLDLPQPDQDDQQLVVLLQLLLVLLCQNSQTNRRSLSVCSNVNNNVVLVLLVVLCVVCVVPVDPVSPVSSCSRCVSSVNSNSVNNNVVSVVLNVCCVPVVNSSSSNSSSNSVSSSCVSPVPPPLVVDDPVSNVSSVVSSNVSSVVSNVSSD

Nearest PDB structures (foldseek):
  8hpk-assembly1_A  TM=1.717E-01  e=6.381E+00  Oxalobacter formigenes

Organism: NCBI:txid2840825

pLDDT: mean 86.28, std 10.05, range [48.09, 97.06]

Radius of gyration: 19.44 Å; Cα contacts (8 Å, |Δi|>4): 420; chains: 1; bounding box: 54×40×47 Å

InterPro domains:
  IPR007163 Undecaprenyl phosphate translocase-like [PF04018] (13-243)
  IPR007163 Undecaprenyl phosphate translocase-like [PTHR37308] (3-259)

Solvent-accessible surface area (backbone atoms only — not comparable to full-atom values): 13504 Å² total; per-residue (Å²): 119,65,61,65,54,39,20,52,53,12,21,52,20,23,38,31,55,76,39,82,58,40,19,30,34,36,43,27,41,19,42,69,43,41,66,63,52,37,50,31,45,50,32,37,84,82,39,46,71,62,16,46,70,64,43,47,36,34,50,53,13,19,50,48,13,41,51,46,39,57,71,63,27,67,70,38,48,77,74,41,49,64,46,55,48,28,22,53,43,16,23,49,60,33,10,46,61,65,47,56,72,62,42,75,69,93,66,96,52,71,66,43,56,52,32,17,50,49,20,24,48,51,28,51,51,60,72,65,58,70,70,50,77,47,75,78,54,85,69,52,50,69,58,32,18,53,47,20,22,58,42,24,50,27,65,65,41,49,37,36,58,47,66,59,54,29,32,50,69,17,45,38,64,59,54,53,48,23,54,49,29,43,54,48,22,66,77,52,83,35,72,67,49,33,51,57,15,44,54,50,50,48,34,19,49,52,17,24,52,54,22,39,51,51,50,27,44,52,52,52,48,39,48,76,77,38,34,45,47,47,39,30,19,51,49,18,15,48,52,31,22,47,47,62,50,54,71,80,54,64,63,88,79,48,56,69,67,56,46,53,52,21,52,54,33,18,54,50,17,21,52,51,21,50,63,59,58,107